Protein AF-A0A496ZYD2-F1 (afdb_monomer)

Structure (mmCIF, N/CA/C/O backbone):
data_AF-A0A496ZYD2-F1
#
_entry.id   AF-A0A496ZYD2-F1
#
loop_
_atom_site.group_PDB
_atom_site.id
_atom_site.type_symb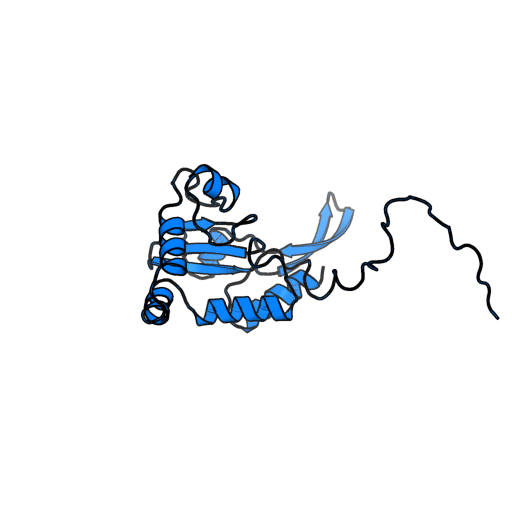ol
_atom_site.label_atom_id
_atom_site.label_alt_id
_atom_site.label_comp_id
_atom_site.label_asym_id
_atom_site.label_entity_id
_atom_site.label_seq_id
_atom_site.pdbx_PDB_ins_code
_atom_site.Cartn_x
_atom_site.Cartn_y
_atom_site.Cartn_z
_atom_site.occupancy
_atom_site.B_iso_or_equiv
_atom_site.auth_seq_id
_atom_site.auth_comp_id
_atom_site.auth_asym_id
_atom_site.auth_atom_id
_atom_site.pdbx_PDB_model_num
ATOM 1 N N . MET A 1 1 ? 18.188 -2.702 -10.979 1.00 77.06 1 MET A N 1
ATOM 2 C CA . MET A 1 1 ? 17.531 -3.396 -12.107 1.00 77.06 1 MET A CA 1
ATOM 3 C C . MET A 1 1 ? 16.880 -4.697 -11.645 1.00 77.06 1 MET A C 1
ATOM 5 O O . MET A 1 1 ? 15.666 -4.716 -11.621 1.00 77.06 1 MET A O 1
ATOM 9 N N . LEU A 1 2 ? 17.621 -5.721 -11.183 1.00 90.31 2 LEU A N 1
ATOM 10 C CA . LEU A 1 2 ? 17.017 -7.010 -10.771 1.00 90.31 2 LEU A CA 1
ATOM 11 C C . LEU A 1 2 ? 16.183 -6.982 -9.479 1.00 90.31 2 LEU A C 1
ATOM 13 O O . LEU A 1 2 ? 15.219 -7.726 -9.359 1.00 90.31 2 LEU A O 1
ATOM 17 N N . ARG A 1 3 ? 16.554 -6.139 -8.511 1.00 91.38 3 ARG A N 1
ATOM 18 C CA . ARG A 1 3 ? 15.973 -6.151 -7.156 1.00 91.38 3 ARG A CA 1
ATOM 19 C C . ARG A 1 3 ? 14.469 -5.918 -7.148 1.00 91.38 3 ARG A C 1
ATOM 21 O O . ARG A 1 3 ? 13.759 -6.722 -6.568 1.00 91.38 3 ARG A O 1
ATOM 28 N N . SER A 1 4 ? 13.999 -4.889 -7.852 1.00 91.94 4 SER A N 1
ATOM 29 C CA . SER A 1 4 ? 12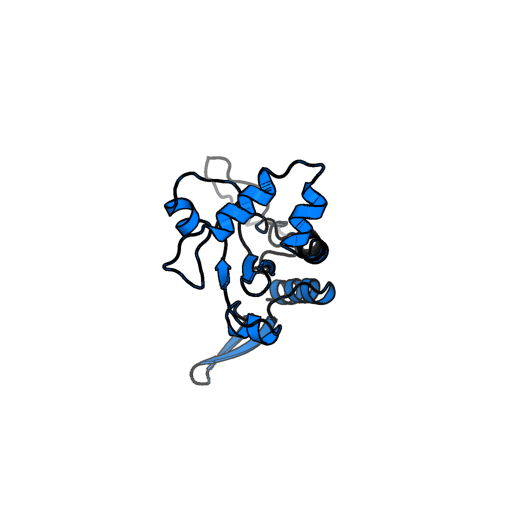.571 -4.582 -7.935 1.00 91.94 4 SER A CA 1
ATOM 30 C C . SER A 1 4 ? 11.784 -5.744 -8.537 1.00 91.94 4 SER A C 1
ATOM 32 O O . SER A 1 4 ? 10.789 -6.160 -7.963 1.00 91.94 4 SER A O 1
ATOM 34 N N . TYR A 1 5 ? 12.270 -6.321 -9.642 1.00 94.81 5 TYR A N 1
ATOM 35 C CA . TYR A 1 5 ? 11.636 -7.480 -10.274 1.00 94.81 5 TYR A CA 1
ATOM 36 C C . TYR A 1 5 ? 11.533 -8.668 -9.312 1.00 94.81 5 TYR A C 1
ATOM 38 O O . TYR A 1 5 ? 10.449 -9.198 -9.107 1.00 94.81 5 TYR A O 1
ATOM 46 N N . VAL A 1 6 ? 12.651 -9.057 -8.686 1.00 95.44 6 VAL A N 1
ATOM 47 C CA . VAL A 1 6 ? 12.681 -10.193 -7.751 1.00 95.44 6 VAL A CA 1
ATOM 48 C C . VAL A 1 6 ? 11.822 -9.917 -6.516 1.00 95.44 6 VAL A C 1
ATOM 50 O O . VAL A 1 6 ? 11.116 -10.808 -6.062 1.00 95.44 6 VAL A O 1
ATOM 53 N N . GLY A 1 7 ? 11.847 -8.692 -5.985 1.00 95.62 7 GLY A N 1
ATOM 54 C CA . GLY A 1 7 ? 11.023 -8.297 -4.846 1.00 95.62 7 GLY A CA 1
ATOM 55 C C . GLY A 1 7 ? 9.535 -8.451 -5.148 1.00 95.62 7 GLY A C 1
ATOM 56 O O . GLY A 1 7 ? 8.839 -9.156 -4.422 1.00 95.62 7 GLY A O 1
ATOM 57 N N . TYR A 1 8 ? 9.057 -7.869 -6.252 1.00 97.25 8 TYR A N 1
ATOM 58 C CA . TYR A 1 8 ? 7.653 -7.995 -6.649 1.00 97.25 8 TYR A CA 1
ATOM 59 C C . TYR A 1 8 ? 7.260 -9.435 -7.021 1.00 97.25 8 TYR A C 1
ATOM 61 O O . TYR A 1 8 ? 6.154 -9.847 -6.681 1.00 97.25 8 TYR A O 1
ATOM 69 N N . ASP A 1 9 ? 8.154 -10.222 -7.632 1.00 96.81 9 ASP A N 1
ATOM 70 C CA . ASP A 1 9 ? 7.930 -11.654 -7.901 1.00 96.81 9 ASP A CA 1
ATOM 71 C C . ASP A 1 9 ? 7.727 -12.457 -6.604 1.00 96.81 9 ASP A C 1
ATOM 73 O O . ASP A 1 9 ? 6.847 -13.313 -6.537 1.00 96.81 9 ASP A O 1
ATOM 77 N N . LEU A 1 10 ? 8.485 -12.157 -5.543 1.00 97.62 10 LEU A N 1
ATOM 78 C CA . LEU A 1 10 ? 8.315 -12.814 -4.244 1.00 97.62 10 LEU A CA 1
ATOM 79 C C . LEU A 1 10 ? 6.965 -12.486 -3.595 1.00 97.62 10 LEU A C 1
ATOM 81 O O . LEU A 1 10 ? 6.309 -13.411 -3.123 1.00 97.62 10 LEU A O 1
ATOM 85 N N . PHE A 1 11 ? 6.514 -11.225 -3.632 1.00 98.19 11 PHE A N 1
ATOM 86 C CA . PHE A 1 11 ? 5.158 -10.868 -3.180 1.00 98.19 11 PHE A CA 1
ATOM 87 C C . PHE A 1 11 ? 4.080 -11.605 -3.983 1.00 98.19 11 PHE A C 1
ATOM 89 O O . PHE A 1 11 ? 3.155 -12.164 -3.400 1.00 98.19 11 PHE A O 1
ATOM 96 N N . ALA A 1 12 ? 4.231 -11.680 -5.311 1.00 97.38 12 ALA A N 1
ATOM 97 C CA . ALA A 1 12 ? 3.262 -12.357 -6.171 1.00 97.38 12 ALA A CA 1
ATOM 98 C C . ALA A 1 12 ? 3.131 -13.852 -5.832 1.00 97.38 12 ALA A C 1
ATOM 100 O O . ALA A 1 12 ? 2.031 -14.401 -5.853 1.00 97.38 12 ALA A O 1
ATOM 101 N N . ARG A 1 13 ? 4.245 -14.520 -5.500 1.00 97.81 13 ARG A N 1
ATOM 102 C CA . ARG A 1 13 ? 4.267 -15.952 -5.147 1.00 97.81 13 ARG A CA 1
ATOM 103 C C . ARG A 1 13 ? 3.551 -16.279 -3.843 1.00 97.81 13 ARG A C 1
ATOM 105 O O . ARG A 1 13 ? 3.087 -17.407 -3.705 1.00 97.81 13 ARG A O 1
ATOM 112 N N . VAL A 1 14 ? 3.489 -15.331 -2.910 1.00 97.75 14 VAL A N 1
ATOM 113 C CA . VAL A 1 14 ? 2.753 -15.483 -1.645 1.00 97.75 14 VAL A CA 1
ATOM 114 C C . VAL A 1 14 ? 1.334 -14.914 -1.726 1.00 97.75 14 VAL A C 1
ATOM 116 O O . VAL A 1 14 ? 0.635 -14.874 -0.730 1.00 97.75 14 VAL A O 1
ATOM 119 N N . GLY A 1 15 ? 0.881 -14.492 -2.911 1.00 96.38 15 GLY A N 1
ATOM 120 C CA . GLY A 1 15 ? -0.491 -14.027 -3.119 1.00 96.38 15 GLY A CA 1
ATOM 121 C C . GLY A 1 15 ? -0.748 -12.563 -2.759 1.00 96.38 15 GLY A C 1
ATOM 122 O O . GLY A 1 15 ? -1.860 -12.097 -2.981 1.00 96.38 15 GLY A O 1
ATOM 123 N N . VAL A 1 16 ? 0.259 -11.812 -2.299 1.00 97.75 16 VAL A N 1
ATOM 124 C CA . VAL A 1 16 ? 0.114 -10.378 -2.008 1.00 97.75 16 VAL A CA 1
ATOM 125 C C . VAL A 1 16 ? -0.120 -9.605 -3.316 1.00 97.75 16 VAL A C 1
ATOM 127 O O . VAL A 1 16 ? 0.705 -9.704 -4.239 1.00 97.75 16 VAL A O 1
ATOM 130 N N . PRO A 1 17 ? -1.195 -8.798 -3.429 1.00 96.62 17 PRO A N 1
ATOM 131 C CA . PRO A 1 17 ? -1.450 -7.985 -4.609 1.00 96.62 17 PRO A CA 1
ATOM 132 C C . PRO A 1 17 ? -0.299 -7.010 -4.864 1.00 96.62 17 PRO A C 1
ATOM 134 O O . PRO A 1 17 ? -0.017 -6.115 -4.076 1.00 96.62 17 PRO A O 1
ATOM 137 N N . THR A 1 18 ? 0.391 -7.177 -5.991 1.00 97.44 18 THR A N 1
ATOM 138 C CA . THR A 1 18 ? 1.682 -6.520 -6.228 1.00 97.44 18 THR A CA 1
ATOM 139 C C . THR A 1 18 ? 1.800 -5.955 -7.647 1.00 97.44 18 THR A C 1
ATOM 141 O O . THR A 1 18 ? 1.205 -6.512 -8.588 1.00 97.44 18 THR A O 1
ATOM 144 N N . PRO A 1 19 ? 2.532 -4.838 -7.843 1.00 97.25 19 PRO A N 1
ATOM 145 C CA . PRO A 1 19 ? 2.847 -4.316 -9.168 1.00 97.25 19 PRO A CA 1
ATOM 146 C C . PRO A 1 19 ? 3.522 -5.352 -10.064 1.00 97.25 19 PRO A C 1
ATOM 148 O O . PRO A 1 19 ? 4.420 -6.077 -9.639 1.00 97.25 19 PRO A O 1
ATOM 151 N N . ARG A 1 20 ? 3.162 -5.368 -11.350 1.00 96.12 20 ARG A N 1
ATOM 152 C CA . ARG A 1 20 ? 3.991 -6.049 -12.352 1.00 96.12 20 ARG A CA 1
ATOM 153 C C . ARG A 1 20 ? 5.301 -5.288 -12.529 1.00 96.12 20 ARG A C 1
ATOM 155 O O . ARG A 1 20 ? 5.303 -4.059 -12.571 1.00 96.12 20 ARG A O 1
ATOM 162 N N . ALA A 1 21 ? 6.399 -6.011 -12.697 1.00 95.25 21 ALA A N 1
ATOM 163 C CA . ALA A 1 21 ? 7.692 -5.433 -13.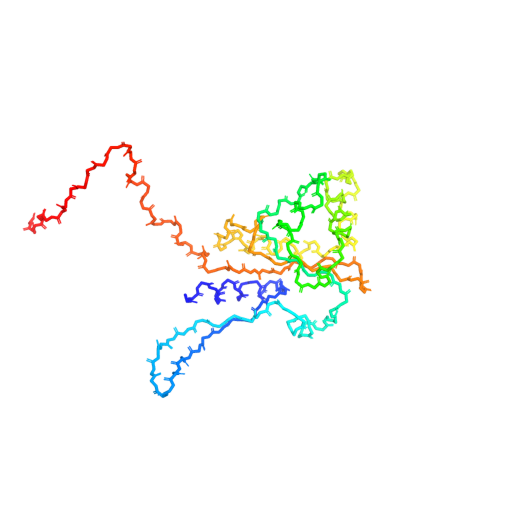028 1.00 95.25 21 ALA A CA 1
ATOM 164 C C . ALA A 1 21 ? 8.336 -6.208 -14.173 1.00 95.25 21 ALA A C 1
ATOM 166 O O . ALA A 1 21 ? 8.245 -7.430 -14.218 1.00 95.25 21 ALA A O 1
ATOM 167 N N . ASP A 1 22 ? 8.977 -5.491 -15.091 1.00 94.75 22 ASP A N 1
ATOM 168 C CA . ASP A 1 22 ? 9.669 -6.060 -16.249 1.00 94.75 22 ASP A CA 1
ATOM 169 C C . ASP A 1 22 ? 10.787 -5.110 -16.724 1.00 94.75 22 ASP A C 1
ATOM 171 O O . ASP A 1 22 ? 11.060 -4.079 -16.095 1.00 94.75 22 ASP A O 1
ATOM 175 N N . TYR A 1 23 ? 11.442 -5.441 -17.832 1.00 95.25 23 TYR A N 1
ATOM 176 C CA . TYR A 1 23 ? 12.479 -4.637 -18.460 1.00 95.25 23 TYR A CA 1
ATOM 177 C C . TYR A 1 23 ? 12.069 -4.168 -19.852 1.00 95.25 23 TYR A C 1
ATOM 179 O O . TYR A 1 23 ? 11.501 -4.912 -20.647 1.00 95.25 23 TYR A O 1
ATOM 187 N N . ALA A 1 24 ? 12.453 -2.941 -20.186 1.00 95.50 24 ALA A N 1
ATOM 188 C CA . ALA A 1 24 ? 12.257 -2.361 -21.505 1.00 95.50 24 ALA A CA 1
ATOM 189 C C . ALA A 1 24 ? 13.587 -1.849 -22.065 1.00 95.50 24 ALA A C 1
ATOM 191 O O . ALA A 1 24 ? 14.405 -1.271 -21.348 1.00 95.50 24 ALA A O 1
ATOM 192 N N . ARG A 1 25 ? 13.802 -2.036 -23.370 1.00 97.19 25 ARG A N 1
ATOM 193 C CA . ARG A 1 25 ? 14.864 -1.334 -24.103 1.00 97.19 25 ARG A CA 1
ATOM 194 C C . ARG A 1 25 ? 14.330 0.033 -24.508 1.00 97.19 25 ARG A C 1
ATOM 196 O O . ARG A 1 25 ? 13.327 0.096 -25.216 1.00 97.19 25 ARG A O 1
ATOM 203 N N . LEU A 1 26 ? 14.983 1.101 -24.062 1.00 96.88 26 LEU A N 1
ATOM 204 C CA . LEU A 1 26 ? 14.564 2.466 -24.360 1.00 96.88 26 LEU A CA 1
ATOM 205 C C . LEU A 1 26 ? 15.285 2.987 -25.602 1.00 96.88 26 LEU A C 1
ATOM 207 O O . LEU A 1 26 ? 16.516 2.958 -25.673 1.00 96.88 26 LEU A O 1
ATOM 211 N N . TYR A 1 27 ? 14.498 3.504 -26.541 1.00 98.12 27 TYR A N 1
ATOM 212 C CA . TYR A 1 27 ? 14.971 4.242 -27.703 1.00 98.12 27 TYR A CA 1
ATOM 213 C C . TYR A 1 27 ? 14.313 5.623 -27.715 1.00 98.12 27 TYR A C 1
ATOM 215 O O . TYR A 1 27 ? 13.105 5.719 -27.488 1.00 98.12 27 TYR A O 1
ATOM 223 N N . ILE A 1 28 ? 15.082 6.681 -27.975 1.00 97.81 28 ILE A N 1
ATOM 224 C CA . ILE A 1 28 ? 14.559 8.044 -28.165 1.00 97.81 28 ILE A CA 1
ATOM 225 C C . ILE A 1 28 ? 15.124 8.550 -29.488 1.00 97.81 28 ILE A C 1
ATOM 227 O O . ILE A 1 28 ? 16.337 8.589 -29.653 1.00 97.81 28 ILE A O 1
ATOM 231 N N . ASN A 1 29 ? 14.250 8.912 -30.432 1.00 97.94 29 ASN A N 1
ATOM 232 C CA . ASN A 1 29 ? 14.638 9.304 -31.794 1.00 97.94 29 ASN A CA 1
ATOM 233 C C . ASN A 1 29 ? 15.575 8.273 -32.462 1.00 97.94 29 ASN A C 1
ATOM 235 O O . ASN A 1 29 ? 16.621 8.633 -32.991 1.00 97.94 29 ASN A O 1
ATOM 239 N N . ASP A 1 30 ? 15.212 6.988 -32.373 1.00 97.44 30 ASP A N 1
ATOM 240 C CA . ASP A 1 30 ? 15.963 5.826 -32.884 1.00 97.44 30 ASP A CA 1
ATOM 241 C C . ASP A 1 30 ? 17.353 5.583 -32.260 1.00 97.44 30 ASP A C 1
ATOM 243 O O . ASP A 1 30 ? 18.013 4.588 -32.569 1.00 97.44 30 ASP A O 1
ATOM 247 N N . GLU A 1 31 ? 17.785 6.416 -31.314 1.00 98.19 31 GLU A N 1
ATOM 248 C CA . GLU A 1 31 ? 19.008 6.208 -30.543 1.00 98.19 31 GLU A CA 1
ATOM 249 C C . GLU A 1 31 ? 18.730 5.306 -29.332 1.00 98.19 31 GLU A C 1
ATOM 251 O O . GLU A 1 31 ? 17.729 5.476 -28.638 1.00 98.19 31 GLU A O 1
ATOM 256 N N . TYR A 1 32 ? 19.597 4.319 -29.079 1.00 97.88 32 TYR A N 1
ATOM 257 C CA . TYR A 1 32 ? 19.460 3.385 -27.956 1.00 97.88 32 TYR A CA 1
ATOM 258 C C . TYR A 1 32 ? 20.012 3.985 -26.658 1.00 97.88 32 TYR A C 1
ATOM 260 O O . TYR A 1 32 ? 21.207 4.250 -26.554 1.00 97.88 32 TYR A O 1
ATOM 268 N N . TYR A 1 33 ? 19.157 4.111 -25.641 1.00 97.44 33 TYR A N 1
ATOM 269 C CA . TYR A 1 33 ? 19.510 4.701 -24.342 1.00 97.44 33 TYR A CA 1
ATOM 270 C C . TYR A 1 33 ? 19.828 3.666 -23.260 1.00 97.44 33 TYR A C 1
ATOM 272 O O . TYR A 1 33 ? 20.417 4.011 -22.238 1.00 97.44 33 TYR A O 1
ATOM 280 N N . GLY A 1 34 ? 19.447 2.400 -23.453 1.00 97.00 34 GLY A N 1
ATOM 281 C CA . GLY A 1 34 ? 19.756 1.330 -22.505 1.00 97.00 34 GLY A CA 1
ATOM 282 C C . GLY A 1 34 ? 18.577 0.430 -22.147 1.00 97.00 34 GLY A C 1
ATOM 283 O O . GLY A 1 34 ? 17.474 0.541 -22.685 1.00 97.00 34 GLY A O 1
ATOM 284 N N . LEU A 1 35 ? 18.840 -0.475 -21.203 1.00 95.75 35 LEU A N 1
ATOM 285 C CA . LEU A 1 35 ? 17.845 -1.325 -20.558 1.00 95.75 35 LEU A CA 1
ATOM 286 C C . LEU A 1 35 ? 17.342 -0.633 -19.287 1.00 95.75 35 LEU A C 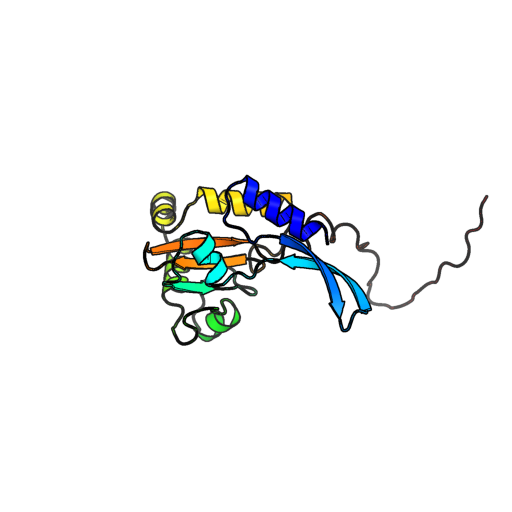1
ATOM 288 O O . LEU A 1 35 ? 18.138 -0.284 -18.417 1.00 95.75 35 LEU A O 1
ATOM 292 N N . PHE A 1 36 ? 16.029 -0.482 -19.170 1.00 95.25 36 PHE A N 1
ATOM 293 C CA . PHE A 1 36 ? 15.358 0.143 -18.035 1.00 95.25 36 PHE A CA 1
ATOM 294 C C . PHE A 1 36 ? 14.446 -0.867 -17.346 1.00 95.25 36 PHE A C 1
ATOM 296 O O . PHE A 1 36 ? 13.872 -1.734 -18.000 1.00 95.25 36 PHE A O 1
ATOM 303 N N . SER A 1 37 ? 14.284 -0.741 -16.030 1.00 93.56 37 SER A N 1
ATOM 304 C CA . SER A 1 37 ? 13.199 -1.415 -15.316 1.00 93.56 37 SER A CA 1
ATOM 305 C C . SER A 1 37 ? 11.913 -0.614 -15.464 1.00 93.56 37 SER A C 1
ATOM 307 O O . SER A 1 37 ? 11.910 0.596 -15.230 1.00 93.56 37 SER A O 1
ATOM 309 N N . GLN A 1 38 ? 10.823 -1.297 -15.771 1.00 94.50 38 GLN A N 1
ATOM 310 C CA . GLN A 1 38 ? 9.477 -0.753 -15.764 1.00 94.50 38 GLN A CA 1
ATOM 311 C C . GLN A 1 38 ? 8.684 -1.431 -14.650 1.00 94.50 38 GLN A C 1
ATOM 313 O O . GLN A 1 38 ? 8.695 -2.653 -14.529 1.00 94.50 38 GLN A O 1
ATOM 318 N N . VAL A 1 39 ? 7.986 -0.634 -13.849 1.00 96.19 39 VAL A N 1
ATOM 319 C CA . VAL A 1 39 ? 7.102 -1.110 -12.783 1.00 96.19 39 VAL A CA 1
ATOM 320 C C . VAL A 1 39 ? 5.720 -0.522 -13.030 1.00 96.19 39 VAL A C 1
ATOM 322 O O . VAL A 1 39 ? 5.592 0.655 -13.371 1.00 96.19 39 VAL A O 1
ATOM 325 N N . GLU A 1 40 ? 4.688 -1.349 -12.912 1.00 97.31 40 GLU A N 1
ATOM 326 C CA . GLU A 1 40 ? 3.298 -0.923 -13.000 1.00 97.31 40 GLU A CA 1
ATOM 327 C C . GLU A 1 40 ? 2.987 0.083 -11.893 1.00 97.31 40 GLU A C 1
ATOM 329 O O . GLU A 1 40 ? 3.227 -0.171 -10.718 1.00 97.31 40 GLU A O 1
ATOM 334 N N . GLN A 1 41 ? 2.445 1.236 -12.265 1.00 97.00 41 GLN A N 1
ATOM 335 C CA . GLN A 1 41 ? 2.036 2.238 -11.293 1.00 97.00 41 GLN A CA 1
ATOM 336 C C . GLN A 1 41 ? 0.820 1.737 -10.506 1.00 97.00 41 GLN A C 1
ATOM 338 O O . GLN A 1 41 ? -0.159 1.291 -11.100 1.00 97.00 41 GLN A O 1
ATOM 343 N N . ILE A 1 42 ? 0.853 1.877 -9.180 1.00 97.75 42 ILE A N 1
ATOM 344 C CA . ILE A 1 42 ? -0.335 1.673 -8.347 1.00 97.75 42 ILE A CA 1
ATOM 345 C C . ILE A 1 42 ? -1.268 2.869 -8.555 1.00 97.75 42 ILE A C 1
ATOM 347 O O . ILE A 1 42 ? -0.972 3.998 -8.146 1.00 97.75 42 ILE A O 1
ATOM 351 N N . ASP A 1 43 ? -2.362 2.615 -9.265 1.00 96.19 43 ASP A N 1
ATOM 352 C CA . ASP A 1 43 ? -3.447 3.541 -9.570 1.00 96.19 43 ASP A CA 1
ATOM 353 C C . ASP A 1 43 ? -4.751 2.765 -9.866 1.00 96.19 43 ASP A C 1
ATOM 355 O O . ASP A 1 43 ? -4.846 1.556 -9.649 1.00 96.19 43 ASP A O 1
ATOM 359 N N . LYS A 1 44 ? -5.768 3.447 -10.406 1.00 96.00 44 LYS A N 1
ATOM 360 C CA . LYS A 1 44 ? -7.048 2.823 -10.776 1.00 96.00 44 LYS A CA 1
ATOM 361 C C . LYS A 1 44 ? -6.925 1.635 -11.740 1.00 96.00 44 LYS A C 1
ATOM 363 O O . LYS A 1 44 ? -7.753 0.735 -11.693 1.00 96.00 44 LYS A O 1
ATOM 368 N N . ARG A 1 45 ? -5.936 1.625 -12.644 1.00 96.81 45 ARG A N 1
ATOM 369 C CA . ARG A 1 45 ? -5.750 0.535 -13.619 1.00 96.81 45 ARG A CA 1
ATOM 370 C C . ARG A 1 45 ? -5.169 -0.695 -12.941 1.00 96.81 45 ARG A C 1
ATOM 372 O O . ARG A 1 45 ? -5.557 -1.807 -13.289 1.00 96.81 45 ARG A O 1
ATOM 379 N N . PHE A 1 46 ? -4.261 -0.483 -11.990 1.00 97.69 46 PHE A N 1
ATOM 380 C CA . PHE A 1 46 ? -3.741 -1.548 -11.143 1.00 97.69 46 PHE A CA 1
ATOM 381 C C . PHE A 1 46 ? -4.872 -2.221 -10.356 1.00 97.69 46 PHE A C 1
ATOM 383 O O . PHE A 1 46 ? -5.021 -3.435 -10.449 1.00 97.69 46 PHE A O 1
ATOM 390 N N . LEU A 1 47 ? -5.713 -1.441 -9.667 1.00 96.44 47 LEU A N 1
ATOM 391 C CA . LEU A 1 47 ? -6.841 -1.980 -8.895 1.00 96.44 47 LEU A CA 1
ATOM 392 C C . LEU A 1 47 ? -7.847 -2.713 -9.793 1.00 96.44 47 LEU A C 1
ATOM 394 O O . LEU A 1 47 ? -8.185 -3.863 -9.527 1.00 96.44 47 LEU A O 1
ATOM 398 N N . HIS A 1 48 ? -8.215 -2.125 -10.934 1.00 96.62 48 HIS A N 1
ATOM 399 C CA . HIS A 1 48 ? -9.116 -2.772 -11.891 1.00 96.62 48 HIS A CA 1
ATOM 400 C C . HIS A 1 48 ? -8.561 -4.113 -12.406 1.00 96.62 48 HIS A C 1
ATOM 402 O O . HIS A 1 48 ? -9.313 -5.058 -12.632 1.00 96.62 48 HIS A O 1
ATOM 408 N N . ARG A 1 49 ? -7.238 -4.249 -12.588 1.00 96.38 49 ARG A N 1
ATOM 409 C CA . ARG A 1 49 ? -6.615 -5.535 -12.960 1.00 96.38 49 ARG A CA 1
ATOM 410 C C . ARG A 1 49 ? -6.819 -6.613 -11.891 1.00 96.38 49 ARG A C 1
ATOM 412 O O . ARG A 1 49 ? -6.867 -7.789 -12.239 1.00 96.38 49 ARG A O 1
ATOM 419 N N . LEU A 1 50 ? -6.917 -6.220 -10.625 1.00 93.75 50 LEU A N 1
ATOM 420 C CA . LEU A 1 50 ? -7.215 -7.110 -9.501 1.00 93.75 50 LEU A CA 1
ATOM 421 C C . LEU A 1 50 ? -8.722 -7.388 -9.350 1.00 93.75 50 LEU A C 1
ATOM 423 O O . LEU A 1 50 ? -9.108 -8.133 -8.459 1.00 93.75 50 LEU A O 1
ATOM 427 N N . GLY A 1 51 ? -9.569 -6.813 -10.212 1.00 94.69 51 GLY A N 1
ATOM 428 C CA . GLY A 1 51 ? -11.026 -6.900 -10.097 1.00 94.69 51 GLY A CA 1
ATOM 429 C C . GLY A 1 51 ? -11.625 -5.919 -9.086 1.00 94.69 51 GLY A C 1
ATOM 430 O O . GLY A 1 51 ? -12.774 -6.094 -8.697 1.00 94.69 51 GLY A O 1
ATOM 431 N N . ILE A 1 52 ? -10.860 -4.906 -8.667 1.00 93.94 52 ILE A N 1
ATOM 432 C CA . ILE A 1 52 ? -11.272 -3.903 -7.683 1.00 93.94 52 ILE A CA 1
ATOM 433 C C . ILE A 1 52 ? -11.585 -2.597 -8.414 1.00 93.94 52 ILE A C 1
ATOM 435 O O . ILE A 1 52 ? -10.702 -1.966 -9.006 1.00 93.94 52 ILE A O 1
ATOM 439 N N . GLU A 1 53 ? -12.844 -2.173 -8.365 1.00 93.12 53 GLU A N 1
ATOM 440 C CA . GLU A 1 53 ? -13.228 -0.836 -8.808 1.00 93.12 53 GLU A CA 1
ATOM 441 C C . GLU A 1 53 ? -12.805 0.194 -7.762 1.00 93.12 53 GLU A C 1
ATOM 443 O O . GLU A 1 53 ? -12.957 -0.010 -6.562 1.00 93.12 53 GLU A O 1
ATOM 448 N N . MET A 1 54 ? -12.251 1.322 -8.206 1.00 90.56 54 MET A N 1
ATOM 449 C CA . MET A 1 54 ? -11.634 2.281 -7.291 1.00 90.56 54 MET A CA 1
ATOM 450 C C . MET A 1 54 ? -12.685 3.157 -6.589 1.00 90.56 54 MET A C 1
ATOM 452 O O . MET A 1 54 ? -12.892 4.318 -6.954 1.00 90.56 54 MET A O 1
ATOM 456 N N . HIS A 1 55 ? -13.319 2.602 -5.559 1.00 92.44 55 HIS A N 1
ATOM 457 C CA . HIS A 1 55 ? -14.331 3.235 -4.714 1.00 92.44 55 HIS A CA 1
ATOM 458 C C . HIS A 1 55 ? -13.797 3.538 -3.310 1.00 92.44 55 HIS A C 1
ATOM 460 O O . HIS A 1 55 ? -14.370 3.118 -2.317 1.00 92.44 55 HIS A O 1
ATOM 466 N N . GLY A 1 56 ? -12.677 4.261 -3.204 1.00 96.62 56 GLY A N 1
ATOM 467 C CA . GLY A 1 56 ? -12.124 4.579 -1.888 1.00 96.62 56 GLY A CA 1
ATOM 468 C C . GLY A 1 56 ? -10.846 5.407 -1.878 1.00 96.62 56 GLY A C 1
ATOM 469 O O . GLY A 1 56 ? -10.477 6.035 -2.884 1.00 96.62 56 GLY A O 1
ATOM 470 N N . ASN A 1 57 ? -10.172 5.418 -0.731 1.00 98.31 57 ASN A N 1
ATOM 471 C CA . ASN A 1 57 ? -8.977 6.222 -0.501 1.00 98.31 57 ASN A CA 1
ATOM 472 C C . ASN A 1 57 ? -7.703 5.394 -0.682 1.00 98.31 57 ASN A C 1
ATOM 474 O O . ASN A 1 57 ? -7.459 4.422 0.023 1.00 98.31 57 ASN A O 1
ATOM 478 N N . LEU A 1 58 ? -6.860 5.809 -1.627 1.00 98.31 58 LEU A N 1
ATOM 479 C CA . LEU A 1 58 ? -5.525 5.257 -1.832 1.00 98.31 58 LEU A CA 1
ATOM 480 C C . LEU A 1 58 ? -4.493 6.208 -1.233 1.00 98.31 58 LEU A C 1
ATOM 482 O O . LEU A 1 58 ? -4.370 7.353 -1.678 1.00 98.31 58 LEU A O 1
ATOM 486 N N . TYR A 1 59 ? -3.704 5.716 -0.291 1.00 98.19 59 TYR A N 1
ATOM 487 C CA . TYR A 1 59 ? -2.650 6.459 0.385 1.00 98.19 59 TYR A CA 1
ATOM 488 C C . TYR A 1 59 ? -1.276 5.945 -0.042 1.00 98.19 59 TYR A C 1
ATOM 490 O O . TYR A 1 59 ? -1.099 4.753 -0.286 1.00 98.19 59 TYR A O 1
ATOM 498 N N . LYS A 1 60 ? -0.283 6.840 -0.111 1.00 97.38 60 LYS A N 1
ATOM 499 C CA . LYS A 1 60 ? 1.133 6.454 -0.234 1.00 97.38 60 LYS A CA 1
ATOM 500 C C . LYS A 1 60 ? 1.915 7.048 0.934 1.00 97.38 60 LYS A C 1
ATOM 502 O O . LYS A 1 60 ? 2.373 8.185 0.792 1.00 97.38 60 LYS A O 1
ATOM 507 N N . PRO A 1 61 ? 2.054 6.327 2.052 1.00 96.56 61 PRO A N 1
ATOM 508 C CA . PRO A 1 61 ? 2.689 6.870 3.242 1.00 96.56 61 PRO A CA 1
ATOM 509 C C . PRO A 1 61 ? 4.109 7.386 2.998 1.00 96.56 61 PRO A C 1
ATOM 511 O O . PRO A 1 61 ? 4.870 6.868 2.169 1.00 96.56 61 PRO A O 1
ATOM 514 N N . HIS A 1 62 ? 4.444 8.454 3.711 1.00 95.25 62 HIS A N 1
ATOM 515 C CA . HIS A 1 62 ? 5.743 9.101 3.700 1.00 95.25 62 HIS A CA 1
ATOM 516 C C . HIS A 1 62 ? 6.132 9.480 5.129 1.00 95.25 62 HIS A C 1
ATOM 518 O O . HIS A 1 62 ? 5.783 10.555 5.602 1.00 95.25 62 HIS A O 1
ATOM 524 N N . TYR A 1 63 ? 6.873 8.602 5.808 1.00 94.94 63 TYR A N 1
ATOM 525 C CA . TYR A 1 63 ? 7.119 8.711 7.252 1.00 94.94 63 TYR A CA 1
ATOM 526 C C . TYR A 1 63 ? 5.823 8.609 8.080 1.00 94.94 63 TYR A C 1
ATOM 528 O O . TYR A 1 63 ? 5.681 9.301 9.080 1.00 94.94 63 TYR A O 1
ATOM 536 N N . GLY A 1 64 ? 4.855 7.806 7.629 1.00 93.06 64 GLY A N 1
ATOM 537 C CA . GLY A 1 64 ? 3.618 7.545 8.368 1.00 93.06 64 GLY A CA 1
ATOM 538 C C . GLY A 1 64 ? 3.755 6.266 9.188 1.00 93.06 64 GLY A C 1
ATOM 539 O O . GLY A 1 64 ? 3.890 5.195 8.609 1.00 93.06 64 GLY A O 1
ATOM 540 N N . ASN A 1 65 ? 3.726 6.369 10.514 1.00 90.94 65 ASN A N 1
ATOM 541 C CA . ASN A 1 65 ? 4.058 5.284 11.450 1.00 90.94 65 ASN A CA 1
ATOM 542 C C . ASN A 1 65 ? 2.839 4.584 12.088 1.00 90.94 65 ASN A C 1
ATOM 544 O O . ASN A 1 65 ? 3.005 3.846 13.053 1.00 90.94 65 ASN A O 1
ATOM 548 N N . LEU A 1 66 ? 1.630 4.835 11.574 1.00 93.56 66 LEU A N 1
ATOM 549 C CA . LEU A 1 66 ? 0.345 4.390 12.133 1.00 93.56 66 LEU A CA 1
ATOM 550 C C . LEU A 1 66 ? 0.143 4.846 13.591 1.00 93.56 66 LEU A C 1
ATOM 552 O O . LEU A 1 66 ? -0.498 4.156 14.379 1.00 93.56 66 LEU A O 1
ATOM 556 N N . GLY A 1 67 ? 0.701 6.006 13.946 1.00 94.25 67 GLY A N 1
ATOM 557 C CA . GLY A 1 67 ? 0.396 6.731 15.175 1.00 94.25 67 GLY A CA 1
ATOM 558 C C . GLY A 1 67 ? -0.708 7.766 14.962 1.00 94.25 67 GLY A C 1
ATOM 559 O O . GLY A 1 67 ? -0.920 8.249 13.847 1.00 94.25 67 GLY A O 1
ATOM 560 N N . LEU A 1 68 ? -1.416 8.100 16.042 1.00 94.25 68 LEU A N 1
ATOM 561 C CA . LEU A 1 68 ? -2.392 9.187 16.043 1.00 94.25 68 LEU A CA 1
ATOM 562 C C . LEU A 1 68 ? -1.728 10.531 16.267 1.00 94.25 68 LEU A C 1
ATOM 564 O O . LEU A 1 68 ? -0.793 10.655 17.056 1.00 94.25 68 LEU A O 1
ATOM 568 N N . GLU A 1 69 ? -2.276 11.532 15.595 1.00 95.69 69 GLU A N 1
ATOM 569 C CA . GLU A 1 69 ? -1.795 12.901 15.609 1.00 95.69 69 GLU A CA 1
ATOM 570 C C . GLU A 1 69 ? -2.994 13.842 15.670 1.00 95.69 69 GLU A C 1
ATOM 572 O O . GLU A 1 69 ? -4.025 13.609 15.047 1.00 95.69 69 GLU A O 1
ATOM 577 N N . GLU A 1 70 ? -2.872 14.923 16.435 1.00 90.44 70 GLU A N 1
ATOM 578 C CA . GLU A 1 70 ? -3.998 15.840 16.664 1.00 90.44 70 GLU A CA 1
ATOM 579 C C . GLU A 1 70 ? -4.269 16.763 15.471 1.00 90.44 70 GLU A C 1
ATOM 581 O O . GLU A 1 70 ? -5.334 17.367 15.373 1.00 90.44 70 GLU A O 1
ATOM 586 N N . ASN A 1 71 ? -3.283 16.936 14.589 1.00 93.88 71 ASN A N 1
ATOM 587 C CA . ASN A 1 71 ? -3.329 17.952 13.551 1.00 93.88 71 ASN A CA 1
ATOM 588 C C . ASN A 1 71 ? -3.556 17.347 12.164 1.00 93.88 71 ASN A C 1
ATOM 590 O O . ASN A 1 71 ? -2.680 16.658 11.644 1.00 93.88 71 ASN A O 1
ATOM 594 N N . ASP A 1 72 ? -4.646 17.736 11.500 1.00 91.19 72 ASP A N 1
ATOM 595 C CA . ASP A 1 72 ? -5.003 17.268 10.149 1.00 91.19 72 ASP A CA 1
ATOM 596 C C . ASP A 1 72 ? -3.872 17.429 9.119 1.00 91.19 72 ASP A C 1
ATOM 598 O O . ASP A 1 72 ? -3.627 16.539 8.303 1.00 91.19 72 ASP A O 1
ATOM 602 N N . TRP A 1 73 ? -3.118 18.538 9.187 1.00 94.00 73 TRP A N 1
ATOM 603 C CA . TRP A 1 73 ? -2.007 18.791 8.261 1.00 94.00 73 TRP A CA 1
ATOM 604 C C . TRP A 1 73 ? -0.938 17.694 8.315 1.00 94.00 73 TRP A C 1
ATOM 606 O O . TRP A 1 73 ? -0.240 17.471 7.323 1.00 94.00 73 TRP A O 1
ATOM 616 N N . TRP A 1 74 ? -0.791 17.010 9.454 1.00 96.31 74 TRP A N 1
ATOM 617 C CA . TRP A 1 74 ? 0.161 15.919 9.602 1.00 96.31 74 TRP A CA 1
ATOM 618 C C . TRP A 1 74 ? -0.215 14.755 8.682 1.00 96.31 74 TRP A C 1
ATOM 620 O O . TRP A 1 74 ? 0.633 14.252 7.943 1.00 96.31 74 TRP A O 1
ATOM 630 N N . TYR A 1 75 ? -1.498 14.391 8.629 1.00 97.12 75 TYR A N 1
ATOM 631 C CA . TYR A 1 75 ? -1.984 13.323 7.758 1.00 97.12 75 TYR A CA 1
ATOM 632 C C . TYR A 1 75 ? -1.853 13.679 6.274 1.00 97.12 75 TYR A C 1
ATOM 634 O O . TYR A 1 75 ? -1.486 12.821 5.470 1.00 97.12 75 TYR A O 1
ATOM 642 N N . ASP A 1 76 ? -2.044 14.943 5.894 1.00 95.62 76 ASP A N 1
ATOM 643 C CA . ASP A 1 76 ? -1.771 15.400 4.524 1.00 95.62 76 ASP A CA 1
ATOM 644 C C . ASP A 1 76 ? -0.306 15.181 4.108 1.00 95.62 76 ASP A C 1
ATOM 646 O O . ASP A 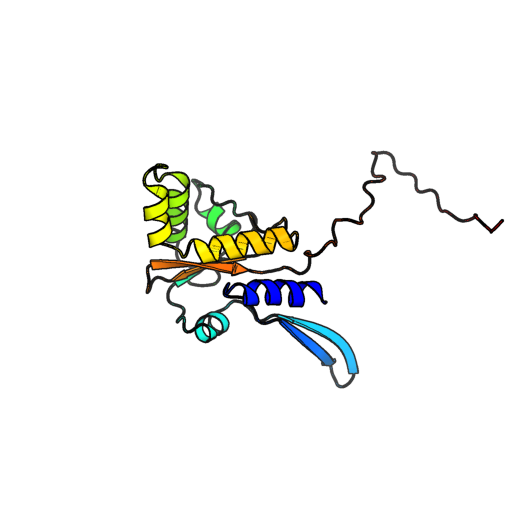1 76 ? -0.028 14.783 2.970 1.00 95.62 76 ASP A O 1
ATOM 650 N N . GLN A 1 77 ? 0.638 15.434 5.022 1.00 95.94 77 GLN A N 1
ATOM 651 C CA . GLN A 1 77 ? 2.075 15.279 4.767 1.00 95.94 77 GLN A CA 1
ATOM 652 C C . GLN A 1 77 ? 2.519 13.812 4.785 1.00 95.94 77 GLN A C 1
ATOM 654 O O . GLN A 1 77 ? 3.266 13.380 3.902 1.00 95.94 77 GLN A O 1
ATOM 659 N N . HIS A 1 78 ? 2.067 13.051 5.782 1.00 97.38 78 HIS A N 1
ATOM 660 C CA . HIS A 1 78 ? 2.566 11.707 6.076 1.00 97.38 78 HIS A CA 1
ATOM 661 C C . HIS A 1 78 ? 1.745 10.594 5.422 1.00 97.38 78 HIS A C 1
ATOM 663 O O . HIS A 1 78 ? 2.279 9.521 5.138 1.00 97.38 78 HIS A O 1
ATOM 669 N N . TYR A 1 79 ? 0.488 10.870 5.080 1.00 97.56 79 TYR A N 1
ATOM 670 C CA . TYR A 1 79 ? -0.418 9.978 4.358 1.00 97.56 79 TYR A CA 1
ATOM 671 C C . TYR A 1 79 ? -1.021 10.686 3.139 1.00 97.56 79 TYR A C 1
ATOM 673 O O . TYR A 1 79 ? -2.238 10.855 3.027 1.00 97.56 79 TYR A O 1
ATOM 681 N N . PRO A 1 80 ? -0.193 11.102 2.165 1.00 97.12 80 PRO A N 1
ATOM 682 C CA . PRO A 1 80 ? -0.686 11.827 1.010 1.00 97.12 80 PRO A CA 1
ATOM 683 C C . PRO A 1 80 ? -1.598 10.941 0.158 1.00 97.12 80 PRO A C 1
ATOM 685 O O . PRO A 1 80 ? -1.192 9.903 -0.391 1.00 97.12 80 PRO A O 1
ATOM 688 N N . LYS A 1 81 ? -2.828 11.419 -0.024 1.00 97.19 81 LYS A N 1
ATOM 689 C CA . LYS A 1 81 ? -3.847 10.785 -0.853 1.00 97.19 81 LYS A CA 1
ATOM 690 C C . LYS A 1 81 ? -3.497 10.787 -2.339 1.00 97.19 81 LYS A C 1
ATOM 692 O O . LYS A 1 81 ? -3.018 11.763 -2.933 1.00 97.19 81 LYS A O 1
ATOM 697 N N . LYS A 1 82 ? -3.798 9.677 -2.999 1.00 97.19 82 LYS A N 1
ATOM 698 C CA . LYS A 1 82 ? -3.706 9.501 -4.455 1.00 97.19 82 LYS A CA 1
ATOM 699 C C . LYS A 1 82 ? -5.067 9.584 -5.129 1.00 97.19 82 LYS A C 1
ATOM 701 O O . LYS A 1 82 ? -5.109 9.892 -6.319 1.00 97.19 82 LYS A O 1
ATOM 706 N N . THR A 1 83 ? -6.136 9.433 -4.354 1.00 96.44 83 THR A N 1
ATOM 707 C CA . THR A 1 83 ? -7.547 9.543 -4.744 1.00 96.44 83 THR A CA 1
ATOM 708 C C . THR A 1 83 ? -8.275 10.433 -3.738 1.00 96.44 83 THR A C 1
ATOM 710 O O . THR A 1 83 ? -7.758 10.652 -2.652 1.00 96.44 83 THR A O 1
ATOM 713 N N . ASN A 1 84 ? -9.421 11.015 -4.104 1.00 95.44 84 ASN A N 1
ATOM 714 C CA . ASN A 1 84 ? -10.232 11.851 -3.199 1.00 95.44 84 ASN A CA 1
ATOM 715 C C . ASN A 1 84 ? -9.426 12.912 -2.418 1.00 95.44 84 ASN A C 1
ATOM 717 O O . ASN A 1 84 ? -9.679 13.161 -1.244 1.00 95.44 84 ASN A O 1
ATOM 721 N N . ARG A 1 85 ? -8.445 13.554 -3.067 1.00 95.12 85 ARG A N 1
ATOM 722 C CA . ARG A 1 85 ? -7.435 14.428 -2.427 1.00 95.12 85 ARG A CA 1
ATOM 723 C C . ARG A 1 85 ? -7.983 15.653 -1.687 1.00 95.12 85 ARG A C 1
ATOM 725 O O . ARG A 1 85 ? -7.214 16.362 -1.064 1.00 95.12 85 ARG A O 1
ATOM 732 N N . GLN A 1 86 ? -9.270 15.941 -1.840 1.00 93.62 86 GLN A N 1
ATOM 733 C CA . GLN A 1 86 ? -9.957 17.066 -1.205 1.00 93.62 86 GLN A CA 1
ATOM 734 C C . GLN A 1 86 ? -10.763 16.639 0.035 1.00 93.62 86 GLN A C 1
ATOM 736 O O . GLN A 1 86 ? -11.348 17.493 0.685 1.00 93.62 86 GLN A O 1
ATOM 741 N N . SER A 1 87 ? -10.837 15.336 0.327 1.00 94.56 87 SER A N 1
ATOM 742 C CA . SER A 1 87 ? -11.513 14.783 1.510 1.00 94.56 87 SER A CA 1
ATOM 743 C C . SER A 1 87 ? -10.521 14.544 2.648 1.00 94.56 87 SER A C 1
ATOM 745 O O . SER A 1 87 ? -9.361 14.230 2.363 1.00 94.56 87 SER A O 1
ATOM 747 N N . GLY A 1 88 ? -10.992 14.627 3.895 1.00 96.00 88 GLY A N 1
ATOM 748 C CA . GLY A 1 88 ? -10.203 14.372 5.104 1.00 96.00 88 GLY A CA 1
ATOM 749 C C . GLY A 1 88 ? -9.802 12.906 5.280 1.00 96.00 88 GLY A C 1
ATOM 750 O O . GLY A 1 88 ? -10.158 12.050 4.473 1.00 96.00 88 GLY A O 1
ATOM 751 N N . HIS A 1 89 ? -9.014 12.607 6.307 1.00 97.81 89 HIS A N 1
ATOM 752 C CA . HIS A 1 89 ? -8.433 11.279 6.553 1.00 97.81 89 HIS A CA 1
ATOM 753 C C . HIS A 1 89 ? -9.217 10.477 7.593 1.00 97.81 89 HIS A C 1
ATOM 755 O O . HIS A 1 89 ? -8.637 9.635 8.270 1.00 97.81 89 HIS A O 1
ATOM 761 N N . GLU A 1 90 ? -10.518 10.737 7.742 1.00 97.50 90 GLU A N 1
ATOM 762 C CA . GLU A 1 90 ? -11.343 10.172 8.816 1.00 97.50 90 GLU A CA 1
ATOM 763 C C . GLU A 1 90 ? -11.318 8.638 8.822 1.00 97.50 90 GLU A C 1
ATOM 765 O O . GLU A 1 90 ? -11.266 8.019 9.881 1.00 97.50 90 GLU A O 1
ATOM 770 N N . ASP A 1 91 ? -11.285 8.022 7.641 1.00 97.94 91 ASP A N 1
ATOM 771 C CA . ASP A 1 91 ? -11.175 6.574 7.499 1.00 97.94 91 ASP A CA 1
ATOM 772 C C . ASP A 1 91 ? -9.830 6.034 7.999 1.00 97.94 91 ASP A C 1
ATOM 774 O O . ASP A 1 91 ? -9.783 5.051 8.735 1.00 97.94 91 ASP A O 1
ATOM 778 N N . LEU A 1 92 ? -8.732 6.694 7.629 1.00 98.19 92 LEU A N 1
ATOM 779 C CA . LEU A 1 92 ? -7.396 6.337 8.092 1.00 98.19 92 LEU A CA 1
ATOM 780 C C . LEU A 1 92 ? -7.259 6.540 9.603 1.00 98.19 92 LEU A C 1
ATOM 782 O O . LEU A 1 92 ? -6.664 5.696 10.266 1.00 98.19 92 LEU A O 1
ATOM 786 N N . VAL A 1 93 ? -7.799 7.634 10.145 1.00 98.12 93 VAL A N 1
ATOM 787 C CA . VAL A 1 93 ? -7.805 7.893 11.591 1.00 98.12 93 VAL A CA 1
ATOM 788 C C . VAL A 1 93 ? -8.553 6.776 12.314 1.00 98.12 93 VAL A C 1
ATOM 790 O O . VAL A 1 93 ? -7.983 6.182 13.224 1.00 98.12 93 VAL A O 1
ATOM 793 N N . ALA A 1 94 ? -9.750 6.405 11.850 1.00 97.94 94 ALA A N 1
ATOM 794 C CA . ALA A 1 94 ? -10.517 5.300 12.427 1.00 97.94 94 ALA A CA 1
ATOM 795 C C . ALA A 1 94 ? -9.761 3.958 12.361 1.00 97.94 94 ALA A C 1
ATOM 797 O O . ALA A 1 94 ? -9.770 3.188 13.319 1.00 97.94 94 ALA A O 1
ATOM 798 N N . PHE A 1 95 ? -9.054 3.684 11.260 1.00 98.19 95 PHE A N 1
ATOM 799 C CA . PHE A 1 95 ? -8.210 2.492 11.138 1.00 98.19 95 PHE A CA 1
ATOM 800 C C . PHE A 1 95 ? -7.036 2.498 12.127 1.00 98.19 95 PHE A C 1
ATOM 802 O O . PHE A 1 95 ? -6.742 1.483 12.758 1.00 98.19 95 PHE A O 1
ATOM 809 N N . ILE A 1 96 ? -6.380 3.647 12.300 1.00 97.62 96 ILE A N 1
ATOM 810 C CA . ILE A 1 96 ? -5.291 3.812 13.265 1.00 97.62 96 ILE A CA 1
ATOM 811 C C . ILE A 1 96 ? -5.815 3.671 14.705 1.00 97.62 96 ILE A C 1
ATOM 813 O O . ILE A 1 96 ? -5.160 3.026 15.524 1.00 97.62 96 ILE A O 1
ATOM 817 N N . GLU A 1 97 ? -6.982 4.232 15.025 1.00 98.12 97 GLU A N 1
ATOM 818 C CA . GLU A 1 97 ? -7.635 4.065 16.330 1.00 98.12 97 GLU A CA 1
ATOM 819 C C . GLU A 1 97 ? -7.964 2.596 16.607 1.00 98.12 97 GLU A C 1
ATOM 821 O O . GLU A 1 97 ? -7.637 2.096 17.683 1.00 98.12 97 GLU A O 1
ATOM 826 N N . LEU A 1 98 ? -8.531 1.884 15.625 1.00 98.06 98 LEU A N 1
ATOM 827 C CA . LEU A 1 98 ? -8.785 0.445 15.721 1.00 98.06 98 LEU A CA 1
ATOM 828 C C . LEU A 1 98 ? -7.495 -0.310 16.053 1.00 98.06 98 LEU A C 1
ATOM 830 O O . LEU A 1 98 ? -7.498 -1.140 16.963 1.00 98.06 98 LEU A O 1
ATOM 834 N N . ILE A 1 99 ? -6.388 0.008 15.371 1.00 96.81 99 ILE A N 1
ATOM 835 C CA . ILE A 1 99 ? -5.098 -0.651 15.605 1.00 96.81 99 ILE A CA 1
ATOM 836 C C . ILE A 1 99 ? -4.557 -0.387 17.016 1.00 96.81 99 ILE A C 1
ATOM 838 O O . ILE A 1 99 ? -4.048 -1.301 17.659 1.00 96.81 99 ILE A O 1
ATOM 842 N N . ASN A 1 100 ? -4.622 0.861 17.482 1.00 97.19 100 ASN A N 1
ATOM 843 C CA . ASN A 1 100 ? -3.919 1.289 18.693 1.00 97.19 100 ASN A CA 1
ATOM 844 C C . ASN A 1 100 ? -4.750 1.171 19.979 1.00 97.19 100 ASN A C 1
ATOM 846 O O . ASN A 1 100 ? -4.170 1.171 21.066 1.00 97.19 100 ASN A O 1
ATOM 850 N N . TYR A 1 101 ? -6.081 1.112 19.881 1.00 97.88 101 TYR A N 1
ATOM 851 C CA . TYR A 1 101 ? -6.969 1.202 21.045 1.00 97.88 101 TYR A CA 1
ATOM 852 C C . TYR A 1 101 ? -7.955 0.047 21.209 1.00 97.88 101 TYR A C 1
ATOM 854 O O . TYR A 1 101 ? -8.642 -0.005 22.233 1.00 97.88 101 TYR A O 1
ATOM 862 N N . THR A 1 102 ? -8.025 -0.895 20.267 1.00 98.44 102 THR A N 1
ATOM 863 C CA . THR A 1 102 ? -8.789 -2.127 20.503 1.00 98.44 102 THR A CA 1
ATOM 864 C C . THR A 1 102 ? -8.088 -2.967 21.581 1.00 98.44 102 THR A C 1
ATOM 866 O O . THR A 1 102 ? -6.891 -3.218 21.446 1.00 98.44 102 THR A O 1
ATOM 869 N N . PRO A 1 103 ? -8.788 -3.416 22.643 1.00 98.31 103 PRO A N 1
ATOM 870 C CA . PRO A 1 103 ? -8.196 -4.276 23.668 1.00 98.31 103 PRO A CA 1
ATOM 871 C C . PRO A 1 103 ? -7.634 -5.579 23.092 1.00 98.31 103 PRO A C 1
ATOM 873 O O . PRO A 1 103 ? -8.244 -6.164 22.196 1.00 98.31 103 PRO A O 1
ATOM 876 N N . ASP A 1 104 ? -6.529 -6.071 23.657 1.00 98.19 104 ASP A N 1
ATOM 877 C CA . ASP A 1 104 ? -5.822 -7.272 23.186 1.00 98.19 104 ASP A CA 1
ATOM 878 C C . ASP A 1 104 ? -6.743 -8.493 23.027 1.00 98.19 104 ASP A C 1
ATOM 880 O O . ASP A 1 104 ? -6.578 -9.272 22.089 1.00 98.19 104 ASP A O 1
ATOM 884 N N . GLU A 1 105 ? -7.738 -8.659 23.906 1.00 98.38 105 GLU A N 1
ATOM 885 C CA . GLU A 1 105 ? -8.675 -9.788 23.847 1.00 98.38 105 GLU A CA 1
ATOM 886 C C . GLU A 1 105 ? -9.690 -9.704 22.697 1.00 98.38 105 GLU A C 1
ATOM 888 O O . GLU A 1 105 ? -10.334 -10.705 22.401 1.00 98.38 105 GLU A O 1
ATOM 893 N N . GLN A 1 106 ? -9.869 -8.525 22.097 1.00 98.38 106 GLN A N 1
ATOM 894 C CA . GLN A 1 106 ? -10.815 -8.260 21.000 1.00 98.38 106 GLN A CA 1
ATOM 895 C C . GLN A 1 106 ? -10.103 -7.963 19.676 1.00 98.38 106 GLN A C 1
ATOM 897 O O . GLN A 1 106 ? -10.725 -7.965 18.613 1.00 98.38 106 GLN A O 1
ATOM 902 N N . PHE A 1 107 ? -8.805 -7.657 19.739 1.00 98.31 107 PHE A N 1
ATOM 903 C CA . PHE A 1 107 ? -8.016 -7.223 18.597 1.00 98.31 107 PHE A CA 1
ATOM 904 C C . PHE A 1 107 ? -8.012 -8.227 17.433 1.00 98.31 107 PHE A C 1
ATOM 906 O O . PHE A 1 107 ? -8.219 -7.778 16.304 1.00 98.31 107 PHE A O 1
ATOM 913 N N . PRO A 1 108 ? -7.820 -9.550 17.643 1.00 98.12 108 PRO A N 1
ATOM 914 C CA . PRO A 1 108 ? -7.777 -10.509 16.540 1.00 98.12 108 PRO A CA 1
ATOM 915 C C . PRO A 1 108 ? -9.057 -10.524 15.702 1.00 98.12 108 PRO A C 1
ATOM 917 O O . PRO A 1 108 ? -8.982 -10.561 14.474 1.00 98.12 108 PRO A O 1
ATOM 920 N N . GLU A 1 109 ? -10.221 -10.475 16.348 1.00 98.12 109 GLU A N 1
ATOM 921 C CA . GLU A 1 109 ? -11.509 -10.413 15.666 1.00 98.12 109 GLU A CA 1
ATOM 922 C C . GLU A 1 109 ? -11.698 -9.060 14.971 1.00 98.12 109 GLU A C 1
ATOM 924 O O . GLU A 1 109 ? -11.997 -9.032 13.779 1.00 98.12 109 GLU A O 1
ATOM 929 N N . ALA A 1 110 ? -11.450 -7.950 15.674 1.00 98.12 110 ALA A N 1
ATOM 930 C CA . ALA A 1 110 ? -11.662 -6.603 15.142 1.00 98.12 110 ALA A CA 1
ATOM 931 C C . ALA A 1 110 ? -10.791 -6.298 13.911 1.00 98.12 110 ALA A C 1
ATOM 933 O O . ALA A 1 110 ? -11.276 -5.752 12.919 1.00 98.12 110 ALA A O 1
ATOM 934 N N . ILE A 1 111 ? -9.506 -6.669 13.931 1.00 98.06 111 ILE A N 1
ATOM 935 C CA . ILE A 1 111 ? -8.612 -6.409 12.794 1.00 98.06 111 ILE A CA 1
ATOM 936 C C . ILE A 1 111 ? -8.966 -7.278 11.579 1.00 98.06 111 ILE A C 1
ATOM 938 O O . ILE A 1 111 ? -8.836 -6.829 10.440 1.00 98.06 111 ILE A O 1
ATOM 942 N N . ALA A 1 112 ? -9.460 -8.501 11.804 1.00 97.94 112 ALA A N 1
ATOM 943 C CA . ALA A 1 112 ? -9.856 -9.419 10.737 1.00 97.94 112 ALA A CA 1
ATOM 944 C C . ALA A 1 112 ? -11.146 -8.994 10.008 1.00 97.94 112 ALA A C 1
ATOM 946 O O . ALA A 1 112 ? -11.415 -9.467 8.897 1.00 97.94 112 ALA A O 1
ATOM 947 N N . GLU A 1 113 ? -11.947 -8.104 10.603 1.00 97.81 113 GLU A N 1
ATOM 948 C CA . GLU A 1 113 ? -13.107 -7.507 9.934 1.00 97.81 113 GLU A CA 1
ATOM 949 C C . GLU A 1 113 ? -12.677 -6.529 8.835 1.00 97.81 113 GLU A C 1
ATOM 951 O O . GLU A 1 113 ? -13.243 -6.554 7.736 1.00 97.81 113 GLU A O 1
ATOM 956 N N . VAL A 1 114 ? -11.630 -5.741 9.102 1.00 97.81 114 VAL A N 1
ATOM 957 C CA . VAL A 1 114 ? -11.209 -4.618 8.253 1.00 97.81 114 VAL A CA 1
ATOM 958 C C . VAL A 1 114 ? -10.030 -4.927 7.329 1.00 97.81 114 VAL A C 1
ATOM 960 O O . VAL A 1 114 ? -9.767 -4.136 6.431 1.00 97.81 114 VAL A O 1
ATOM 963 N N . LEU A 1 115 ? -9.305 -6.040 7.487 1.00 96.38 115 LEU A N 1
ATOM 964 C CA . LEU A 1 115 ? -8.264 -6.464 6.534 1.00 96.38 115 LEU A CA 1
ATOM 965 C C . LEU A 1 115 ? -8.045 -7.982 6.514 1.00 96.38 115 LEU A C 1
ATOM 967 O O . LEU A 1 115 ? -8.448 -8.703 7.425 1.00 96.38 115 LEU A O 1
ATOM 971 N N . ASP A 1 116 ? -7.377 -8.480 5.469 1.00 97.44 116 ASP A N 1
ATOM 972 C CA . ASP A 1 116 ? -6.867 -9.855 5.448 1.00 97.44 116 ASP A CA 1
ATOM 973 C C . ASP A 1 116 ? -5.545 -9.937 6.227 1.00 97.44 116 ASP A C 1
ATOM 975 O O . ASP A 1 116 ? -4.492 -9.471 5.784 1.00 97.44 116 ASP A O 1
ATOM 979 N N . VAL A 1 117 ? -5.610 -10.532 7.420 1.00 97.94 117 VAL A N 1
ATOM 980 C CA . VAL A 1 117 ? -4.459 -10.647 8.325 1.00 97.94 117 VAL A CA 1
ATOM 981 C C . VAL A 1 117 ? -3.350 -11.511 7.722 1.00 97.94 117 VAL A C 1
ATOM 983 O O . VAL A 1 1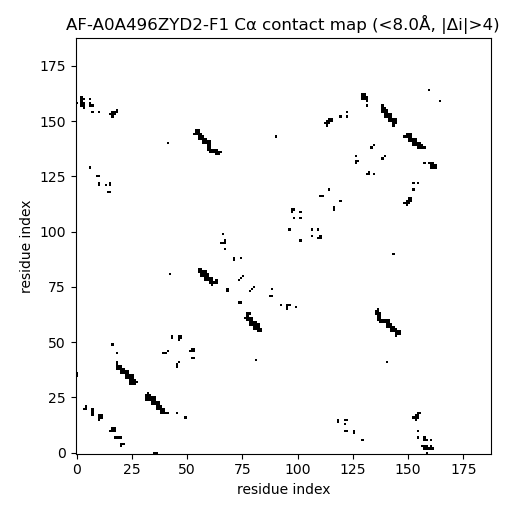17 ? -2.173 -11.211 7.924 1.00 97.94 117 VAL A O 1
ATOM 986 N N . ASN A 1 118 ? -3.690 -12.558 6.965 1.00 98.00 118 ASN A N 1
ATOM 987 C CA . ASN A 1 118 ? -2.679 -13.417 6.350 1.00 98.00 118 ASN A CA 1
ATOM 988 C C . ASN A 1 118 ? -1.940 -12.663 5.242 1.00 98.00 118 ASN A C 1
ATOM 990 O O . ASN A 1 118 ? -0.713 -12.685 5.226 1.00 98.00 118 ASN A O 1
ATOM 994 N N . GLU A 1 119 ? -2.661 -11.924 4.392 1.00 97.62 119 GLU A N 1
ATOM 995 C CA . GLU A 1 119 ? -2.046 -11.086 3.351 1.00 97.62 119 GLU A CA 1
ATOM 996 C C . GLU A 1 119 ? -1.083 -10.050 3.957 1.00 97.62 119 GLU A C 1
ATOM 998 O O . GLU A 1 119 ? 0.033 -9.860 3.464 1.00 97.62 119 GLU A O 1
ATOM 1003 N N . TRP A 1 120 ? -1.473 -9.417 5.069 1.00 96.75 120 TRP A N 1
ATOM 1004 C CA . TRP A 1 120 ? -0.610 -8.468 5.774 1.00 96.75 120 TRP A CA 1
ATOM 1005 C C . TRP A 1 120 ? 0.653 -9.134 6.338 1.00 96.75 120 TRP A C 1
ATOM 1007 O O . TRP A 1 120 ? 1.757 -8.590 6.215 1.00 96.75 120 TRP A O 1
ATOM 1017 N N . LEU A 1 121 ? 0.518 -10.315 6.950 1.00 97.75 121 LEU A N 1
ATOM 1018 C CA . LEU A 1 121 ? 1.650 -11.076 7.485 1.00 97.75 121 LEU A CA 1
ATOM 1019 C C . LEU A 1 121 ? 2.578 -11.581 6.376 1.00 97.75 121 LEU A C 1
ATOM 1021 O O . LEU A 1 121 ? 3.798 -11.521 6.543 1.00 97.75 121 LEU A O 1
ATOM 1025 N N . ASP A 1 122 ? 2.035 -12.005 5.237 1.00 98.38 122 ASP A N 1
ATOM 1026 C CA . ASP A 1 122 ? 2.813 -12.399 4.061 1.00 98.38 122 ASP A CA 1
ATOM 1027 C C . ASP A 1 122 ? 3.569 -11.201 3.473 1.00 98.38 122 ASP A C 1
ATOM 1029 O O . ASP A 1 122 ? 4.771 -11.295 3.190 1.00 98.38 122 ASP A O 1
ATOM 1033 N N . TRP A 1 123 ? 2.917 -10.035 3.375 1.00 98.06 123 TRP A N 1
ATOM 1034 C CA . TRP A 1 123 ? 3.582 -8.788 2.997 1.00 98.06 123 TRP A CA 1
ATOM 1035 C C . TRP A 1 123 ? 4.732 -8.463 3.959 1.00 98.06 123 TRP A C 1
ATOM 1037 O O . TRP A 1 123 ? 5.853 -8.158 3.533 1.00 98.06 123 TRP A O 1
ATOM 1047 N N . TYR A 1 124 ? 4.495 -8.574 5.264 1.00 97.00 124 TYR A N 1
ATOM 1048 C CA . TYR A 1 124 ? 5.503 -8.296 6.282 1.00 97.00 124 TYR A CA 1
ATOM 1049 C C . TYR A 1 124 ? 6.691 -9.269 6.195 1.00 97.00 124 TYR A C 1
ATOM 1051 O O . TYR A 1 124 ? 7.854 -8.848 6.177 1.00 97.00 124 TYR A O 1
ATOM 1059 N N . ALA A 1 125 ? 6.411 -10.568 6.067 1.00 97.62 125 ALA A N 1
ATOM 1060 C CA . ALA A 1 125 ? 7.412 -11.624 5.973 1.00 97.62 125 ALA A CA 1
ATOM 1061 C C . ALA A 1 125 ? 8.301 -11.473 4.730 1.00 97.62 125 ALA A C 1
ATOM 1063 O O . ALA A 1 125 ? 9.528 -11.586 4.834 1.00 97.62 125 ALA A O 1
ATOM 1064 N N . VAL A 1 126 ? 7.719 -11.161 3.566 1.00 97.69 126 VAL A N 1
ATOM 1065 C CA . VAL A 1 126 ? 8.501 -10.921 2.343 1.00 97.69 126 VAL A CA 1
ATOM 1066 C C . VAL A 1 126 ? 9.389 -9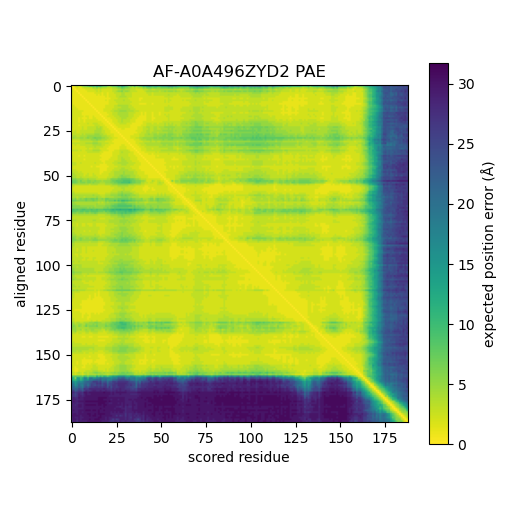.691 2.498 1.00 97.69 126 VAL A C 1
ATOM 1068 O O . VAL A 1 126 ? 10.565 -9.758 2.134 1.00 97.69 126 VAL A O 1
ATOM 1071 N N . ASN A 1 127 ? 8.892 -8.593 3.079 1.00 96.50 127 ASN A N 1
ATOM 1072 C CA . ASN A 1 127 ? 9.731 -7.415 3.298 1.00 96.50 127 ASN A CA 1
ATOM 1073 C C . ASN A 1 127 ? 10.923 -7.701 4.232 1.00 96.50 127 ASN A C 1
ATOM 1075 O O . ASN A 1 127 ? 12.032 -7.232 3.952 1.00 96.50 127 ASN A O 1
ATOM 1079 N N . ILE A 1 128 ? 10.732 -8.505 5.289 1.00 95.25 128 ILE A N 1
ATOM 1080 C CA . ILE A 1 128 ? 11.835 -8.987 6.140 1.00 95.25 128 ILE A CA 1
ATOM 1081 C C . ILE A 1 128 ? 12.832 -9.799 5.311 1.00 95.25 128 ILE A C 1
ATOM 1083 O O . ILE A 1 128 ? 14.034 -9.531 5.360 1.00 95.25 128 ILE A O 1
ATOM 1087 N N . LEU A 1 129 ? 12.343 -10.767 4.530 1.00 95.31 129 LEU A N 1
ATOM 1088 C CA . LEU A 1 129 ? 13.176 -11.666 3.730 1.00 95.31 129 LEU A CA 1
ATOM 1089 C C . LEU A 1 129 ? 14.058 -10.902 2.733 1.00 95.31 129 LEU A C 1
ATOM 1091 O O . LEU A 1 129 ? 15.238 -11.218 2.571 1.00 95.31 129 LEU A O 1
ATOM 1095 N N . ILE A 1 130 ? 13.498 -9.884 2.077 1.00 94.19 130 ILE A N 1
ATOM 1096 C CA . ILE A 1 130 ? 14.233 -9.059 1.115 1.00 94.19 130 ILE A CA 1
ATOM 1097 C C . ILE A 1 130 ? 14.989 -7.901 1.785 1.00 94.19 130 ILE A C 1
ATOM 1099 O O . ILE A 1 130 ? 15.708 -7.175 1.101 1.00 94.19 130 ILE A O 1
ATOM 1103 N N . GLY A 1 131 ? 14.867 -7.705 3.099 1.00 93.38 131 GLY A N 1
ATOM 1104 C CA . GLY A 1 131 ? 15.534 -6.625 3.830 1.00 93.38 131 GLY A CA 1
ATOM 1105 C C . GLY A 1 131 ? 15.084 -5.219 3.413 1.00 93.38 131 GLY A C 1
ATOM 1106 O O . GLY A 1 131 ? 15.923 -4.325 3.276 1.00 93.38 131 GLY A O 1
ATOM 1107 N N . ASN A 1 132 ? 13.785 -5.014 3.170 1.00 92.62 132 ASN A N 1
ATOM 1108 C CA . ASN A 1 132 ? 13.213 -3.691 2.896 1.00 92.62 132 ASN A CA 1
ATOM 1109 C C . ASN A 1 132 ? 12.946 -2.922 4.202 1.00 92.62 132 ASN A C 1
ATOM 1111 O O . ASN A 1 132 ? 11.828 -2.868 4.691 1.00 92.62 132 ASN A O 1
ATOM 1115 N N . PHE A 1 133 ? 13.971 -2.314 4.794 1.00 86.44 133 PHE A N 1
ATOM 1116 C CA . PHE A 1 133 ? 13.858 -1.733 6.142 1.00 86.44 133 PHE A CA 1
ATOM 1117 C C . PHE A 1 133 ? 12.997 -0.464 6.258 1.00 86.44 133 PHE A C 1
ATOM 1119 O O . PHE A 1 133 ? 12.703 -0.043 7.371 1.00 86.44 133 PHE A O 1
ATOM 1126 N N . GLU A 1 134 ? 12.612 0.167 5.147 1.00 86.81 134 GLU A N 1
ATOM 1127 C CA . GLU A 1 134 ? 11.790 1.390 5.162 1.00 86.81 134 GLU A CA 1
ATOM 1128 C C . GLU A 1 134 ? 10.282 1.084 5.083 1.00 86.81 134 GLU A C 1
ATOM 1130 O O . GLU A 1 134 ? 9.471 2.006 5.139 1.00 86.81 134 GLU A O 1
ATOM 1135 N N . MET A 1 135 ? 9.913 -0.205 5.025 1.00 89.38 135 MET A N 1
ATOM 1136 C CA . MET A 1 135 ? 8.542 -0.711 4.854 1.00 89.38 135 MET A CA 1
ATOM 1137 C C . MET A 1 135 ? 7.538 -0.240 5.916 1.00 89.38 135 MET A C 1
ATOM 1139 O O . MET A 1 135 ? 6.343 -0.244 5.660 1.00 89.38 135 MET A O 1
ATOM 1143 N N . LEU A 1 136 ? 7.998 0.119 7.119 1.00 87.44 136 LEU A N 1
ATOM 1144 C CA . LEU A 1 136 ? 7.113 0.444 8.243 1.00 87.44 136 LEU A CA 1
ATOM 1145 C C . LEU A 1 136 ? 6.501 1.841 8.130 1.00 87.44 136 LEU A C 1
ATOM 1147 O O . LEU A 1 136 ? 5.429 2.079 8.670 1.00 87.44 136 LEU A O 1
ATOM 1151 N N . GLU A 1 137 ? 7.170 2.754 7.425 1.00 91.69 137 GLU A N 1
ATOM 1152 C CA . GLU A 1 137 ? 6.747 4.157 7.353 1.00 91.69 137 GLU A CA 1
ATOM 1153 C C . GLU A 1 137 ? 6.622 4.690 5.917 1.00 91.69 137 GLU A C 1
ATOM 1155 O O . GLU A 1 137 ? 6.160 5.815 5.684 1.00 91.69 137 GLU A O 1
ATOM 1160 N N . LYS A 1 138 ? 7.102 3.907 4.946 1.00 92.25 138 LYS A N 1
ATOM 1161 C CA . LYS A 1 138 ? 7.196 4.216 3.516 1.00 92.25 138 LYS A CA 1
ATOM 1162 C C . LYS A 1 138 ? 7.169 2.920 2.708 1.00 92.25 138 LYS A C 1
ATOM 1164 O O . LYS A 1 138 ? 7.081 1.837 3.262 1.00 92.25 138 LYS A O 1
ATOM 1169 N N . ASN A 1 139 ? 7.329 3.018 1.388 1.00 94.81 139 ASN A N 1
ATOM 1170 C CA . ASN A 1 139 ? 7.530 1.862 0.503 1.00 94.81 139 ASN A CA 1
ATOM 1171 C C . ASN A 1 139 ? 6.334 0.890 0.486 1.00 94.81 139 ASN A C 1
ATOM 1173 O O . ASN A 1 139 ? 6.464 -0.304 0.226 1.00 94.81 139 ASN A O 1
ATOM 1177 N N . TYR A 1 140 ? 5.137 1.428 0.702 1.00 97.19 140 TYR A N 1
ATOM 1178 C CA . TYR A 1 140 ? 3.875 0.763 0.419 1.00 97.19 140 TYR A CA 1
ATOM 1179 C C . TYR A 1 140 ? 2.824 1.790 -0.002 1.00 97.19 140 TYR A C 1
ATOM 1181 O O . TYR A 1 140 ? 3.005 3.007 0.133 1.00 97.19 140 TYR A O 1
ATOM 1189 N N . TYR A 1 141 ? 1.732 1.283 -0.552 1.00 97.81 141 TYR A N 1
ATOM 1190 C CA . TYR A 1 141 ? 0.453 1.971 -0.568 1.00 97.81 141 TYR A CA 1
ATOM 1191 C C . TYR A 1 141 ? -0.489 1.214 0.352 1.00 97.81 141 TYR A C 1
ATOM 1193 O O . TYR A 1 141 ? -0.358 0.002 0.518 1.00 97.81 141 TYR A O 1
ATOM 1201 N N . ILE A 1 142 ? -1.452 1.927 0.911 1.00 97.19 142 ILE A N 1
ATOM 1202 C CA . ILE A 1 142 ? -2.582 1.304 1.584 1.00 97.19 142 ILE A CA 1
ATOM 1203 C C . ILE A 1 142 ? -3.860 1.858 0.960 1.00 97.19 142 ILE A C 1
ATOM 1205 O O . ILE A 1 142 ? -3.970 3.065 0.714 1.00 97.19 142 ILE A O 1
ATOM 1209 N N . TYR A 1 143 ? -4.771 0.967 0.596 1.00 98.25 143 TYR A N 1
ATOM 1210 C CA . TYR A 1 143 ? -6.028 1.298 -0.057 1.00 98.25 143 TYR A CA 1
ATOM 1211 C C . TYR A 1 143 ? -7.181 0.895 0.846 1.00 98.25 143 TYR A C 1
ATOM 1213 O O . TYR A 1 143 ? -7.272 -0.270 1.214 1.00 98.25 143 TYR A O 1
ATOM 1221 N N . HIS A 1 144 ? -8.048 1.842 1.178 1.00 98.31 144 HIS A N 1
ATOM 1222 C CA . HIS A 1 144 ? -9.318 1.544 1.816 1.00 98.31 144 HIS A CA 1
ATOM 1223 C C . HIS A 1 144 ? -10.396 1.433 0.743 1.00 98.31 144 HIS A C 1
ATOM 1225 O O . HIS A 1 144 ? -10.712 2.426 0.080 1.00 98.31 144 HIS A O 1
ATOM 1231 N N . ASP A 1 145 ? -10.928 0.232 0.547 1.00 97.31 145 ASP A N 1
ATOM 1232 C CA . ASP A 1 145 ? -12.045 -0.034 -0.351 1.00 97.31 145 ASP A CA 1
ATOM 1233 C C . ASP A 1 145 ? -13.369 0.171 0.392 1.00 97.31 145 ASP A C 1
ATOM 1235 O O . ASP A 1 145 ? -13.761 -0.665 1.205 1.00 97.31 145 ASP A O 1
ATOM 1239 N N . PHE A 1 146 ? -14.090 1.256 0.091 1.00 96.88 146 PHE A N 1
ATOM 1240 C CA . PHE A 1 146 ? -15.369 1.546 0.749 1.00 96.88 146 PHE A CA 1
ATOM 1241 C C . PHE A 1 146 ? -16.498 0.609 0.307 1.00 96.88 146 PHE A C 1
ATOM 1243 O O . PHE A 1 146 ? -17.566 0.617 0.916 1.00 96.88 146 PHE A O 1
ATOM 1250 N N . SER A 1 147 ? -16.316 -0.172 -0.764 1.00 95.06 147 SER A N 1
ATOM 1251 C CA . SER A 1 147 ? -17.335 -1.134 -1.198 1.00 95.06 147 SER A CA 1
ATOM 1252 C C . SER A 1 147 ? -17.393 -2.364 -0.292 1.00 95.06 147 SER A C 1
ATOM 1254 O O . SER A 1 147 ? -18.463 -2.947 -0.113 1.00 95.06 147 SER A O 1
ATOM 1256 N N . THR A 1 148 ? -16.257 -2.726 0.307 1.00 94.94 148 THR A N 1
ATOM 1257 C CA . THR A 1 148 ? -16.131 -3.844 1.249 1.00 94.94 148 THR A CA 1
ATOM 1258 C C . THR A 1 148 ? -15.789 -3.405 2.668 1.00 94.94 148 THR A C 1
ATOM 1260 O O . THR A 1 148 ? -15.767 -4.257 3.547 1.00 94.94 148 THR A O 1
ATOM 1263 N N . ASP A 1 149 ? -15.496 -2.117 2.870 1.00 96.38 149 ASP A N 1
ATOM 1264 C CA . ASP A 1 149 ? -14.964 -1.540 4.113 1.00 96.38 149 ASP A CA 1
ATOM 1265 C C . ASP A 1 149 ? -13.673 -2.244 4.569 1.00 96.38 149 ASP A C 1
ATOM 1267 O O . ASP A 1 149 ? -13.498 -2.613 5.729 1.00 96.38 149 ASP A O 1
ATOM 1271 N N . ARG A 1 150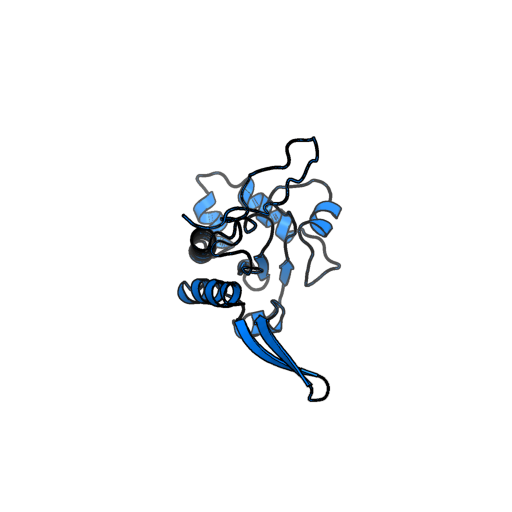 ? -12.778 -2.523 3.604 1.00 96.75 150 ARG A N 1
ATOM 1272 C CA . ARG A 1 150 ? -11.531 -3.269 3.848 1.00 96.75 150 ARG A CA 1
ATOM 1273 C C . ARG A 1 150 ? -10.292 -2.527 3.387 1.00 96.75 150 ARG A C 1
ATOM 1275 O O . ARG A 1 150 ? -10.276 -1.893 2.332 1.00 96.75 150 ARG A O 1
ATOM 1282 N N . TRP A 1 151 ? -9.229 -2.679 4.160 1.00 98.12 151 TRP A N 1
ATOM 1283 C CA . TRP A 1 151 ? -7.897 -2.179 3.879 1.00 98.12 151 TRP A CA 1
ATOM 1284 C C . TRP A 1 151 ? -7.062 -3.228 3.152 1.00 98.12 151 TRP A C 1
ATOM 1286 O O . TRP A 1 151 ? -7.027 -4.398 3.529 1.00 98.12 151 TRP A O 1
ATOM 1296 N N . ILE A 1 152 ? -6.359 -2.778 2.117 1.00 97.06 152 ILE A N 1
ATOM 1297 C CA . ILE A 1 152 ? -5.470 -3.586 1.284 1.00 97.06 152 ILE A CA 1
ATOM 1298 C C . ILE A 1 152 ? -4.092 -2.935 1.297 1.00 97.06 152 ILE A C 1
ATOM 1300 O O . ILE A 1 152 ? -3.953 -1.748 0.972 1.00 97.06 152 ILE A O 1
ATOM 1304 N N . ILE A 1 153 ? -3.069 -3.706 1.659 1.00 96.88 153 ILE A N 1
ATOM 1305 C CA . ILE A 1 153 ? -1.678 -3.250 1.660 1.00 96.88 153 ILE A CA 1
ATOM 1306 C C . ILE A 1 153 ? -0.983 -3.664 0.366 1.00 96.88 153 ILE A C 1
ATOM 1308 O O . ILE A 1 153 ? -1.084 -4.797 -0.090 1.00 96.88 153 ILE A O 1
ATOM 1312 N N . LEU A 1 154 ? -0.267 -2.727 -0.252 1.00 97.38 154 LEU A N 1
ATOM 1313 C CA . LEU A 1 154 ? 0.337 -2.917 -1.568 1.00 97.38 154 LEU A CA 1
ATOM 1314 C C . LEU A 1 154 ? 1.833 -2.574 -1.506 1.00 97.38 154 LEU A C 1
ATOM 1316 O O . LEU A 1 154 ? 2.182 -1.431 -1.196 1.00 97.38 154 LEU A O 1
ATOM 1320 N N . PRO A 1 155 ? 2.743 -3.514 -1.814 1.00 97.38 155 PRO A N 1
ATOM 1321 C CA . PRO A 1 155 ? 4.179 -3.271 -1.762 1.00 97.38 155 PRO A CA 1
ATOM 1322 C C . PRO A 1 155 ? 4.612 -2.243 -2.812 1.00 97.38 155 PRO A C 1
ATOM 1324 O O . PRO A 1 155 ? 4.094 -2.199 -3.932 1.00 97.38 155 PRO A O 1
ATOM 1327 N N . TRP A 1 156 ? 5.607 -1.425 -2.471 1.00 97.06 156 TRP A N 1
ATOM 1328 C CA . TRP A 1 156 ? 6.179 -0.441 -3.385 1.00 97.06 156 TRP A CA 1
ATOM 1329 C C . TRP A 1 156 ? 7.668 -0.212 -3.106 1.00 97.06 156 TRP A C 1
ATOM 1331 O O . TRP A 1 156 ? 8.148 -0.474 -2.014 1.00 97.06 156 TRP A O 1
ATOM 1341 N N . ASP A 1 157 ? 8.400 0.314 -4.086 1.00 94.44 157 ASP A N 1
ATOM 1342 C CA . ASP A 1 157 ? 9.776 0.817 -3.918 1.00 94.44 157 ASP A CA 1
ATOM 1343 C C . ASP A 1 157 ? 10.764 -0.182 -3.280 1.00 94.44 157 ASP A C 1
ATOM 1345 O O . ASP A 1 157 ? 11.463 0.100 -2.311 1.00 94.44 157 ASP A O 1
ATOM 1349 N N . VAL A 1 158 ? 10.805 -1.401 -3.825 1.00 94.06 158 VAL A N 1
ATOM 1350 C CA . VAL A 1 158 ? 11.655 -2.501 -3.320 1.00 94.06 158 VAL A CA 1
ATOM 1351 C C . VAL A 1 158 ? 13.000 -2.610 -4.054 1.00 94.06 158 VAL A C 1
ATOM 1353 O O . VAL A 1 158 ? 13.621 -3.671 -4.149 1.00 94.06 158 VAL A O 1
ATOM 1356 N N . ASP A 1 159 ? 13.470 -1.511 -4.644 1.00 90.88 159 ASP A N 1
ATOM 1357 C CA . ASP A 1 159 ? 14.738 -1.452 -5.380 1.00 90.88 159 ASP A CA 1
ATOM 1358 C C . ASP A 1 159 ? 15.967 -1.430 -4.450 1.00 90.88 159 ASP A C 1
ATOM 1360 O O . ASP A 1 159 ? 17.033 -1.935 -4.831 1.00 90.88 159 ASP A O 1
ATOM 1364 N N . LEU A 1 160 ? 15.806 -0.916 -3.224 1.00 90.31 160 LEU A N 1
ATOM 1365 C CA . LEU A 1 160 ? 16.807 -0.936 -2.153 1.00 90.31 160 LEU A CA 1
ATOM 1366 C C . LEU A 1 160 ? 16.789 -2.220 -1.294 1.00 90.31 160 LEU A C 1
ATOM 1368 O O . LEU A 1 160 ? 17.411 -2.275 -0.230 1.00 90.31 160 LEU A O 1
ATOM 1372 N N . SER A 1 161 ? 16.143 -3.280 -1.773 1.00 89.25 161 SER A N 1
ATOM 1373 C C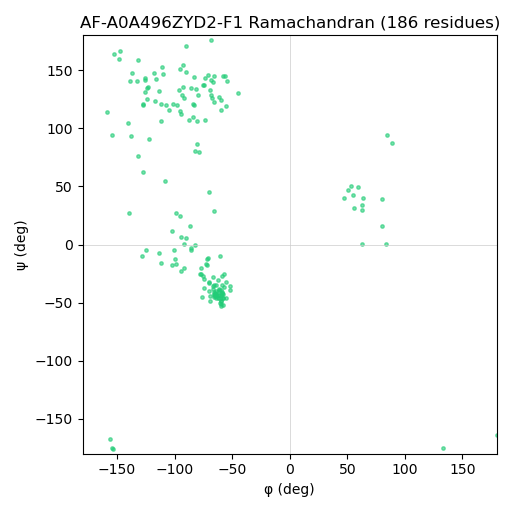A . SER A 1 161 ? 16.105 -4.602 -1.136 1.00 89.25 161 SER A CA 1
ATOM 1374 C C . SER A 1 161 ? 17.250 -5.523 -1.601 1.00 89.25 161 SER A C 1
ATOM 1376 O O . SER A 1 161 ? 17.976 -5.222 -2.546 1.00 89.25 161 SER A O 1
ATOM 1378 N N . LEU A 1 162 ? 17.437 -6.677 -0.955 1.00 88.69 162 LEU A N 1
ATOM 1379 C CA . LEU A 1 162 ? 18.442 -7.702 -1.279 1.00 88.69 162 LEU A CA 1
ATOM 1380 C C . LEU A 1 162 ? 19.890 -7.168 -1.228 1.00 88.69 162 LEU A C 1
ATOM 1382 O O . LEU A 1 162 ? 20.691 -7.352 -2.148 1.00 88.69 162 LEU A O 1
ATOM 1386 N N . GLY A 1 163 ? 20.223 -6.485 -0.128 1.00 75.75 163 GLY A N 1
ATOM 1387 C CA . GLY A 1 163 ? 21.604 -6.176 0.259 1.00 75.75 163 GLY A CA 1
ATOM 1388 C C . GLY A 1 163 ? 22.325 -4.998 -0.424 1.00 75.75 163 GLY A C 1
ATOM 1389 O O . GLY A 1 163 ? 23.526 -5.117 -0.663 1.00 75.75 163 GLY A O 1
ATOM 1390 N N . PRO A 1 164 ? 21.705 -3.837 -0.716 1.00 64.06 164 PRO A N 1
ATOM 1391 C CA . PRO A 1 164 ? 22.473 -2.647 -1.087 1.00 64.06 164 PRO A CA 1
ATOM 1392 C C . PRO A 1 164 ? 23.101 -1.955 0.135 1.00 64.06 164 PRO A C 1
ATOM 1394 O O . PRO A 1 164 ? 24.133 -1.305 -0.006 1.00 64.06 164 PRO A O 1
ATOM 1397 N N . ARG A 1 165 ? 22.524 -2.112 1.340 1.00 55.59 165 ARG A N 1
ATOM 1398 C CA . ARG A 1 165 ? 23.020 -1.485 2.585 1.00 55.59 165 ARG A CA 1
ATOM 1399 C C . ARG A 1 165 ? 24.112 -2.284 3.319 1.00 55.59 165 ARG A C 1
ATOM 1401 O O . ARG A 1 165 ? 24.669 -1.773 4.284 1.00 55.59 165 ARG A O 1
ATOM 1408 N N . THR A 1 166 ? 24.467 -3.492 2.873 1.00 51.81 166 THR A N 1
ATOM 1409 C CA . THR A 1 166 ? 25.465 -4.358 3.542 1.00 51.81 166 THR A CA 1
ATOM 1410 C C . THR A 1 166 ? 26.912 -4.167 3.069 1.00 51.81 166 THR A C 1
ATOM 1412 O O . THR A 1 166 ? 27.795 -4.864 3.557 1.00 51.81 166 THR A O 1
ATOM 1415 N N . TRP A 1 167 ? 27.194 -3.188 2.198 1.00 43.97 167 TRP A N 1
ATOM 1416 C CA . TRP A 1 167 ? 28.561 -2.897 1.729 1.00 43.97 167 TRP A CA 1
ATOM 1417 C C . TRP A 1 167 ? 28.894 -1.406 1.605 1.00 43.97 167 TRP A C 1
ATOM 1419 O O . TRP A 1 167 ? 29.773 -1.044 0.827 1.00 43.97 167 TRP A O 1
ATOM 1429 N N . TRP A 1 168 ? 28.255 -0.524 2.379 1.00 37.31 168 TRP A N 1
ATOM 1430 C CA . TRP A 1 168 ? 28.940 0.723 2.727 1.00 37.31 168 TRP A CA 1
ATOM 1431 C C . TRP A 1 168 ? 29.815 0.415 3.940 1.00 37.31 168 TRP A C 1
ATOM 1433 O O . TRP A 1 168 ? 29.259 0.164 5.016 1.00 37.31 168 TRP A O 1
ATOM 1443 N N . PRO A 1 169 ? 31.157 0.385 3.825 1.00 40.56 169 PRO A N 1
ATOM 1444 C CA . PRO A 1 169 ? 31.987 0.287 5.008 1.00 40.56 169 PRO A CA 1
ATOM 1445 C C . PRO A 1 169 ? 31.595 1.445 5.926 1.00 40.56 169 PRO A C 1
ATOM 1447 O O . PRO A 1 169 ? 31.737 2.611 5.557 1.00 40.56 169 PRO A O 1
ATOM 1450 N N . ARG A 1 170 ? 31.121 1.149 7.140 1.00 48.31 170 ARG A N 1
ATOM 1451 C CA . ARG A 1 170 ? 31.054 2.132 8.235 1.00 48.31 170 ARG A CA 1
ATOM 1452 C C . ARG A 1 170 ? 32.467 2.468 8.725 1.00 48.31 170 ARG A C 1
ATOM 1454 O O . ARG A 1 170 ? 32.732 2.519 9.918 1.00 48.31 170 ARG A O 1
ATOM 1461 N N . GLU A 1 171 ? 33.387 2.701 7.801 1.00 48.91 171 GLU A N 1
ATOM 1462 C CA . GLU A 1 171 ? 34.697 3.239 8.088 1.00 48.91 171 GLU A CA 1
ATOM 1463 C C . GLU A 1 171 ? 34.781 4.649 7.506 1.00 48.91 171 GLU A C 1
ATOM 1465 O O . GLU A 1 171 ? 34.977 4.851 6.312 1.00 48.91 171 GLU A O 1
ATOM 1470 N N . ARG A 1 172 ? 34.720 5.601 8.446 1.00 43.31 172 ARG A N 1
ATOM 1471 C CA . ARG A 1 172 ? 35.212 6.987 8.389 1.00 43.31 172 ARG A CA 1
ATOM 1472 C C . ARG A 1 172 ? 34.259 8.048 7.839 1.00 43.31 172 ARG A C 1
ATOM 1474 O O . ARG A 1 172 ? 34.396 8.539 6.728 1.00 43.31 172 ARG A O 1
ATOM 1481 N N . ALA A 1 173 ? 33.463 8.573 8.762 1.00 38.91 173 ALA A N 1
ATOM 1482 C CA . ALA A 1 173 ? 33.477 10.009 9.015 1.00 38.91 173 ALA A CA 1
ATOM 1483 C C . ALA A 1 173 ? 33.581 10.229 10.531 1.00 38.91 173 ALA A C 1
ATOM 1485 O O . ALA A 1 173 ? 32.599 10.523 11.204 1.00 38.91 173 ALA A O 1
ATOM 1486 N N . THR A 1 174 ? 34.775 10.030 11.096 1.00 42.84 174 THR A N 1
ATOM 1487 C CA . THR A 1 174 ? 35.116 10.763 12.318 1.00 42.84 174 THR A CA 1
ATOM 1488 C C . THR A 1 174 ? 35.402 12.208 11.912 1.00 42.84 174 THR A C 1
ATOM 1490 O O . THR A 1 174 ? 35.910 12.476 10.823 1.00 42.84 174 THR A O 1
ATOM 1493 N N . SER A 1 175 ? 35.002 13.141 12.767 1.00 41.75 175 SER A N 1
ATOM 1494 C CA . SER A 1 175 ? 34.813 14.579 12.543 1.00 41.75 175 SER A CA 1
ATOM 1495 C C . SER A 1 175 ? 36.065 15.416 12.224 1.00 41.75 175 SER A C 1
ATOM 1497 O O . SER A 1 175 ? 36.084 16.612 12.497 1.00 41.75 175 SER A O 1
ATOM 1499 N N . GLN A 1 176 ? 37.107 14.854 11.611 1.00 39.66 176 GLN A N 1
ATOM 1500 C CA . GLN A 1 176 ? 38.243 15.624 11.100 1.00 39.66 176 GLN A CA 1
ATOM 1501 C C . GLN A 1 176 ? 38.701 15.060 9.755 1.00 39.66 176 GLN A C 1
ATOM 1503 O O . GLN A 1 176 ? 39.316 13.998 9.669 1.00 39.66 176 GLN A O 1
ATOM 1508 N N . GLY A 1 177 ? 38.365 15.777 8.681 1.00 45.19 177 GLY A N 1
ATOM 1509 C CA . GLY A 1 177 ? 38.696 15.393 7.317 1.00 45.19 177 GLY A CA 1
ATOM 1510 C C . GLY A 1 177 ? 40.203 15.270 7.088 1.00 45.19 177 GLY A C 1
ATOM 1511 O O . GLY A 1 177 ? 40.947 16.227 7.277 1.00 45.19 177 GLY A O 1
ATOM 1512 N N . ARG A 1 178 ? 40.636 14.101 6.607 1.00 33.38 178 ARG A N 1
ATOM 1513 C CA . ARG A 1 178 ? 41.832 13.924 5.769 1.00 33.38 178 ARG A CA 1
ATOM 1514 C C . ARG A 1 178 ? 41.715 12.610 4.992 1.00 33.38 178 ARG A C 1
ATOM 1516 O O . ARG A 1 178 ? 41.719 11.530 5.576 1.00 33.38 178 ARG A O 1
ATOM 1523 N N . MET A 1 179 ? 41.611 12.714 3.666 1.00 36.12 179 MET A N 1
ATOM 1524 C CA . MET A 1 179 ? 41.779 11.585 2.746 1.00 36.12 179 MET A CA 1
ATOM 1525 C C . MET A 1 179 ? 43.267 11.233 2.629 1.00 36.12 179 MET A C 1
ATOM 1527 O O . MET A 1 179 ? 44.097 12.125 2.463 1.00 36.12 179 MET A O 1
ATOM 1531 N N . ILE A 1 180 ? 43.598 9.939 2.648 1.00 36.44 180 ILE A N 1
ATOM 1532 C CA . ILE A 1 180 ? 44.901 9.429 2.194 1.00 36.44 180 ILE A CA 1
ATOM 1533 C C . ILE A 1 180 ? 44.650 8.614 0.916 1.00 36.44 180 ILE A C 1
ATOM 1535 O O . ILE A 1 180 ? 43.903 7.636 0.985 1.00 36.44 180 ILE A O 1
ATOM 1539 N N . PRO A 1 181 ? 45.247 8.959 -0.241 1.00 36.31 181 PRO A N 1
ATOM 1540 C CA . PRO A 1 181 ? 45.100 8.167 -1.456 1.00 36.31 181 PRO A CA 1
ATOM 1541 C C . PRO A 1 181 ? 46.024 6.945 -1.415 1.00 36.31 181 PRO A C 1
ATOM 1543 O O . PRO A 1 181 ? 47.233 7.081 -1.224 1.00 36.31 181 PRO A O 1
ATOM 1546 N N . ARG A 1 182 ? 45.487 5.744 -1.666 1.00 36.91 182 ARG A N 1
ATOM 1547 C CA . ARG A 1 182 ? 46.313 4.558 -1.941 1.00 36.91 182 ARG A CA 1
ATOM 1548 C C . ARG A 1 182 ? 46.766 4.571 -3.399 1.00 36.91 182 ARG A C 1
ATOM 1550 O O . ARG A 1 182 ? 46.160 3.948 -4.263 1.00 36.91 182 ARG A O 1
ATOM 1557 N N . SER A 1 183 ? 47.878 5.250 -3.645 1.00 43.03 183 SER A N 1
ATOM 1558 C CA . SER A 1 183 ? 48.878 4.696 -4.554 1.00 43.03 183 SER A CA 1
ATOM 1559 C C . SER A 1 183 ? 49.852 3.869 -3.713 1.00 43.03 183 SER A C 1
ATOM 1561 O O . SER A 1 183 ? 50.101 4.193 -2.556 1.00 43.03 183 SER A O 1
ATOM 1563 N N . VAL A 1 184 ? 50.398 2.813 -4.313 1.00 41.53 184 VAL A N 1
ATOM 1564 C CA . VAL A 1 184 ? 51.392 1.882 -3.753 1.00 41.53 184 VAL A CA 1
ATOM 1565 C C . VAL A 1 184 ? 50.818 0.740 -2.908 1.00 41.53 184 VAL A C 1
ATOM 1567 O O . VAL A 1 184 ? 50.678 0.826 -1.695 1.00 41.53 184 VAL A O 1
ATOM 1570 N N . LEU A 1 185 ? 50.596 -0.392 -3.576 1.00 34.06 185 LEU A N 1
ATOM 1571 C CA . LEU A 1 185 ? 51.126 -1.688 -3.143 1.00 34.06 185 LEU A CA 1
ATOM 1572 C C . LEU A 1 185 ? 51.254 -2.578 -4.388 1.00 34.06 185 LEU A C 1
ATOM 1574 O O . LEU A 1 185 ? 50.296 -3.176 -4.868 1.00 34.06 185 LEU A O 1
ATOM 1578 N N . LYS A 1 186 ? 52.464 -2.559 -4.962 1.00 34.97 186 LYS A N 1
ATOM 1579 C CA . LYS A 1 186 ? 52.939 -3.547 -5.934 1.00 34.97 186 LYS A CA 1
ATOM 1580 C C . LYS A 1 186 ? 53.180 -4.870 -5.209 1.00 34.97 186 LYS A C 1
ATOM 1582 O O . LYS A 1 186 ? 53.639 -4.874 -4.072 1.00 34.97 186 LYS A O 1
ATOM 1587 N N . ALA A 1 187 ? 52.910 -5.955 -5.926 1.00 35.72 187 ALA A N 1
ATOM 1588 C CA . ALA A 1 187 ? 53.222 -7.329 -5.570 1.00 35.72 187 ALA A CA 1
ATOM 1589 C C . ALA A 1 187 ? 54.651 -7.511 -5.029 1.00 35.72 187 ALA A C 1
ATOM 1591 O O . ALA A 1 187 ? 55.613 -7.098 -5.683 1.00 35.72 187 ALA A O 1
ATOM 1592 N N . ARG A 1 188 ? 54.764 -8.188 -3.886 1.00 35.75 188 ARG A N 1
ATOM 1593 C CA . ARG A 1 188 ? 55.400 -9.503 -3.710 1.00 35.75 188 ARG A CA 1
ATOM 1594 C C . ARG A 1 188 ? 55.038 -10.059 -2.339 1.00 35.75 188 ARG A C 1
ATOM 1596 O O . ARG A 1 188 ? 54.950 -9.243 -1.399 1.00 35.75 188 ARG A O 1
#

Sequence (188 aa):
MLRSYVGYDLFARVGVPTPRADYARLYINDEYYGLFSQVEQIDKRFLHRLGIEMHGNLYKPHYGNLGLEENDWWYDQHYPKKTNRQSGHEDLVAFIELINYTPDEQFPEAIAEVLDVNEWLDWYAVNILIGNFEMLEKNYYIYHDFSTDRWIILPWDVDLSLGPRTWWPRERATSQGRMIPRSVLKAR

Radius of gyration: 21.22 Å; Cα contacts (8 Å, |Δi|>4): 247; chains: 1; bounding box: 73×35×57 Å

Secondary structure (DSSP, 8-state):
-HHHHHHHHHHHHTT-----EEEEEEEETTEEEEEEEEE---SHHHHHHTT----EEEE--SS--S---S-HHHHHHHS-BSSSTTS-SHHHHHHHHHHHHS-TTTHHHHHHHHB-HHHHHHHHHHHHHHT-TTTTTSSEEEEEETTTTEEEEEE---TT-SSSGGGS------SS------------

Nearest PDB structures (foldseek):
  5jd9-assembly1_A  TM=8.483E-01  e=2.533E-11  Bacillus cereus ATCC 10987
  3h5a-assembly1_A  TM=2.029E-01  e=2.685E+00  Escherichia coli
  1yzx-assembly1_B  TM=2.225E-01  e=8.491E+00  Homo sapiens

Foldseek 3Di:
DVQLQVLQVQLVVLPALEWHKDWDFDDDPNHTPGIDIDTHDPDQVSCVVVVHHQAFWKWFADQAQLDDDPDQVVCCNGTPTPPPRVDGCVLSNVVSCLVPPDDPVCNVVSLVQAEPPSSVVSVVVSCVVFVVPCVNRGQWMWIQRPVSRHIGIYGGDRPCTNDPPVPPPPPDDDPDDDDDDDDDDDDD

Solvent-accessible surface area (backbone atoms only — not comparable to full-atom values): 11252 Å² total; per-residue (Å²): 110,65,36,38,40,53,46,35,50,55,37,48,75,70,67,31,64,52,50,57,55,51,77,43,79,45,63,61,95,87,41,80,76,47,80,42,71,44,68,52,68,91,48,63,67,48,38,44,73,76,75,37,76,85,52,49,48,34,28,43,35,48,76,32,72,73,70,89,72,94,50,72,69,53,46,57,64,18,43,33,55,77,35,68,74,90,58,82,61,63,68,59,51,51,51,35,47,53,70,75,65,48,54,81,93,49,32,71,64,57,51,52,67,36,28,59,63,65,51,51,50,48,50,51,52,50,35,60,74,36,52,38,84,56,54,75,24,22,46,34,35,43,33,38,35,63,86,74,56,30,47,45,72,28,70,39,82,40,60,67,19,74,66,67,78,80,71,66,74,93,73,80,84,66,100,67,93,77,89,78,83,90,73,87,84,78,93,129

pLDDT: mean 88.53, std 18.72, range [33.38, 98.44]

Mean predicted aligned error: 7.97 Å